Protein AF-A0A3L7SK35-F1 (afdb_monomer)

Nearest PDB structures (foldseek):
  9j6n-assembly2_B  TM=9.415E-01  e=1.291E-17  Streptomyces sp. JHA19
  9j6m-assembly2_B  TM=9.548E-01  e=1.131E-16  Streptomyces sp. JHA19
  7sf2-assembly1_B  TM=9.502E-01  e=2.194E-16  Bacteroides cellulosilyticus DSM 14838
  9j6n-assembly1_A  TM=9.497E-01  e=2.792E-16  Streptomyces sp. JHA19
  9j6m-assembly1_A  TM=9.441E-01  e=8.264E-16  Streptomyces sp. JHA19

Sequence (332 aa):
WKSIIDSRRHFPCIVMWVPFNEGWGQSDTVAVTEWTKEYDPTRLVNCASGGNDFPVGDVIDVHRYPGPFAPVPTEQRAAVLGEFGGLGLPLEGHTWQGKENWGYVSFPDRASLAMAYADLYEQLQPMIATPGLSAAIYTQTTDVETEVNGLMTYDRKVLKVPVEAAAKAHAALHRPARRTEWLVPTSQLAAQTWSFTLDKPADGWEKPAFDDSGWKTGPGGFGEKSTPGSVVRTEWKTNHIWLSRTFELKSLPQGELRLMMHHDEDTEVYLNGVLALKAPGWSTNYRTFRVDPASASALKVGVNRLAVHCKQVAGGQYIDVGVLAVAEEVVR

Structure (mmCIF, N/CA/C/O backbone):
data_AF-A0A3L7SK35-F1
#
_entry.id   AF-A0A3L7SK35-F1
#
loop_
_atom_site.group_PDB
_atom_site.id
_atom_site.type_symbol
_atom_site.label_atom_id
_atom_site.label_alt_id
_atom_site.label_comp_id
_atom_site.label_asym_id
_atom_site.label_entity_id
_atom_site.label_seq_id
_atom_site.pdbx_PDB_ins_code
_atom_site.Cartn_x
_atom_site.Cartn_y
_atom_site.Cartn_z
_atom_site.occupancy
_atom_site.B_iso_or_equiv
_atom_site.auth_seq_id
_atom_site.auth_comp_id
_atom_site.auth_asym_id
_atom_site.auth_atom_id
_atom_site.pdbx_PDB_model_num
ATOM 1 N N . TRP A 1 1 ? 18.805 12.964 -22.544 1.00 93.62 1 TRP A N 1
ATOM 2 C CA . TRP A 1 1 ? 17.352 12.724 -22.644 1.00 93.62 1 TRP A CA 1
ATOM 3 C C . TRP A 1 1 ? 16.844 12.686 -24.087 1.00 93.62 1 TRP A C 1
ATOM 5 O O . TRP A 1 1 ? 16.513 11.602 -24.541 1.00 93.62 1 TRP A O 1
ATOM 15 N N . LYS A 1 2 ? 16.880 13.789 -24.856 1.00 97.56 2 LYS A N 1
ATOM 16 C CA . LYS A 1 2 ? 16.429 13.852 -26.269 1.00 97.56 2 LYS A CA 1
ATOM 17 C C . LYS A 1 2 ? 16.806 12.644 -27.145 1.00 97.56 2 LYS A C 1
ATOM 19 O O . LYS A 1 2 ? 15.936 12.067 -27.784 1.00 97.56 2 LYS A O 1
ATOM 24 N N . SER A 1 3 ? 18.073 12.220 -27.137 1.00 98.31 3 SER A N 1
ATOM 25 C CA . SER A 1 3 ? 18.539 11.077 -27.942 1.00 98.31 3 SER A CA 1
ATOM 26 C C . SER A 1 3 ? 17.839 9.751 -27.600 1.00 98.31 3 SER A C 1
ATOM 28 O O . SER A 1 3 ? 17.648 8.907 -28.476 1.00 98.31 3 SER A O 1
ATOM 30 N N . ILE A 1 4 ? 17.430 9.563 -26.339 1.00 97.94 4 ILE A N 1
ATOM 31 C CA . ILE A 1 4 ? 16.640 8.398 -25.918 1.00 97.94 4 ILE A CA 1
ATOM 32 C C . ILE A 1 4 ? 15.269 8.462 -26.593 1.00 97.94 4 ILE A C 1
ATOM 34 O O . ILE A 1 4 ? 14.888 7.505 -27.255 1.00 97.94 4 ILE A O 1
ATOM 38 N N . ILE A 1 5 ? 14.576 9.602 -26.521 1.00 98.44 5 ILE A N 1
ATOM 39 C CA . ILE A 1 5 ? 13.263 9.772 -27.162 1.00 98.44 5 ILE A CA 1
ATOM 40 C C . ILE A 1 5 ? 13.369 9.591 -28.682 1.00 98.44 5 ILE A C 1
ATOM 42 O O . ILE A 1 5 ? 12.610 8.816 -29.256 1.00 98.44 5 ILE A O 1
ATOM 46 N N . ASP A 1 6 ? 14.345 10.216 -29.345 1.00 98.50 6 ASP A N 1
ATOM 47 C CA . ASP A 1 6 ? 14.521 10.105 -30.804 1.00 98.50 6 ASP A CA 1
ATOM 48 C C . ASP A 1 6 ? 14.694 8.656 -31.267 1.00 98.50 6 ASP A C 1
ATOM 50 O O . ASP A 1 6 ? 14.080 8.224 -32.245 1.00 98.50 6 ASP A O 1
ATOM 54 N N . SER A 1 7 ? 15.492 7.885 -30.528 1.00 98.31 7 SER A N 1
ATOM 55 C CA . SER A 1 7 ? 15.755 6.483 -30.852 1.00 98.31 7 SER A CA 1
ATOM 56 C C . SER A 1 7 ? 14.615 5.536 -30.476 1.00 98.31 7 SER A C 1
ATOM 58 O O . SER A 1 7 ? 14.661 4.370 -30.866 1.00 98.31 7 SER A O 1
ATOM 60 N N . ARG A 1 8 ? 13.596 5.991 -29.730 1.00 98.12 8 ARG A N 1
ATOM 61 C CA . ARG A 1 8 ? 12.587 5.104 -29.127 1.00 98.12 8 ARG A CA 1
ATOM 62 C C . ARG A 1 8 ? 11.125 5.495 -29.379 1.00 98.12 8 ARG A C 1
ATOM 64 O O . ARG A 1 8 ? 10.263 4.624 -29.332 1.00 98.12 8 ARG A O 1
ATOM 71 N N . ARG A 1 9 ? 10.818 6.742 -29.745 1.00 97.12 9 ARG A N 1
ATOM 72 C CA . ARG A 1 9 ? 9.441 7.244 -29.960 1.00 97.12 9 ARG A CA 1
ATOM 73 C C . ARG A 1 9 ? 8.655 6.565 -31.089 1.00 97.12 9 ARG A C 1
ATOM 75 O O . ARG A 1 9 ? 7.463 6.800 -31.247 1.00 97.12 9 ARG A O 1
ATOM 82 N N . HIS A 1 10 ? 9.296 5.737 -31.906 1.00 97.12 10 HIS A N 1
ATOM 83 C CA . HIS A 1 10 ? 8.619 4.971 -32.953 1.00 97.12 10 HIS A CA 1
ATOM 84 C C . HIS A 1 10 ? 8.091 3.612 -32.461 1.00 97.12 10 HIS A C 1
ATOM 86 O O . HIS A 1 10 ? 7.352 2.956 -33.190 1.00 97.12 10 HIS A O 1
ATOM 92 N N . PHE A 1 11 ? 8.433 3.181 -31.238 1.00 98.25 11 PHE A N 1
ATOM 93 C CA . PHE A 1 11 ? 7.930 1.930 -30.673 1.00 98.25 11 PHE A CA 1
ATOM 94 C C . PHE A 1 11 ? 6.579 2.150 -29.970 1.00 98.25 11 PHE A C 1
ATOM 96 O O . PHE A 1 11 ? 6.512 2.928 -29.013 1.00 98.25 11 PHE A O 1
ATOM 103 N N . PRO A 1 12 ? 5.502 1.459 -30.389 1.00 97.19 12 PRO A N 1
ATOM 104 C CA . PRO A 1 12 ? 4.174 1.625 -29.795 1.00 97.19 12 PRO A CA 1
ATOM 105 C C . PRO A 1 12 ? 4.049 0.979 -28.409 1.00 97.19 12 PRO A C 1
ATOM 107 O O . PRO A 1 12 ? 3.147 1.323 -27.657 1.00 97.19 12 PRO A O 1
ATOM 110 N N . CYS A 1 13 ? 4.951 0.057 -28.048 1.00 97.75 13 CYS A N 1
ATOM 111 C CA . CYS A 1 13 ? 4.987 -0.533 -26.708 1.00 97.75 13 CYS A CA 1
ATOM 112 C C . CYS A 1 13 ? 5.480 0.445 -25.630 1.00 97.75 13 CYS A C 1
ATOM 114 O O . CYS A 1 13 ? 5.274 0.196 -24.446 1.00 97.75 13 CYS A O 1
ATOM 116 N N . ILE A 1 14 ? 6.117 1.553 -26.021 1.00 97.94 14 ILE A N 1
ATOM 117 C CA . ILE A 1 14 ? 6.495 2.625 -25.103 1.00 97.94 14 ILE A CA 1
ATOM 118 C C . ILE A 1 14 ? 5.326 3.598 -25.039 1.00 97.94 14 ILE A C 1
ATOM 120 O O . ILE A 1 14 ? 5.042 4.282 -26.020 1.00 97.94 14 ILE A O 1
ATOM 124 N N . VAL A 1 15 ? 4.666 3.661 -23.887 1.00 97.12 15 VAL A N 1
ATOM 125 C CA . VAL A 1 15 ? 3.446 4.464 -23.680 1.00 97.12 15 VAL A CA 1
ATOM 126 C C . VAL A 1 15 ? 3.674 5.704 -22.813 1.00 97.12 15 VAL A C 1
ATOM 128 O O . VAL A 1 15 ? 2.819 6.584 -22.750 1.00 97.12 15 VAL A O 1
ATOM 131 N N . MET A 1 16 ? 4.825 5.783 -22.144 1.00 97.88 16 MET A N 1
ATOM 132 C CA . MET A 1 16 ? 5.127 6.820 -21.165 1.00 97.88 16 MET A CA 1
ATOM 133 C C . MET A 1 16 ? 6.626 7.098 -21.103 1.00 97.88 16 MET A C 1
ATOM 135 O O . MET A 1 16 ? 7.442 6.190 -21.277 1.00 97.88 16 MET A O 1
ATOM 139 N N . TRP A 1 17 ? 6.971 8.348 -20.814 1.00 98.44 17 TRP A N 1
ATOM 140 C CA . TRP A 1 17 ? 8.325 8.788 -20.518 1.00 98.44 17 TRP A CA 1
ATOM 141 C C . TRP A 1 17 ? 8.486 9.115 -19.032 1.00 98.44 17 TRP A C 1
ATOM 143 O O . TRP A 1 17 ? 7.645 9.800 -18.455 1.00 98.44 17 TRP A O 1
ATOM 153 N N . VAL A 1 18 ? 9.588 8.651 -18.438 1.00 97.50 18 VAL A N 1
ATOM 154 C CA . VAL A 1 18 ? 9.936 8.877 -17.027 1.00 97.50 18 VAL A CA 1
ATOM 155 C C . VAL A 1 18 ? 11.337 9.497 -16.967 1.00 97.50 18 VAL A C 1
ATOM 157 O O . VAL A 1 18 ? 12.319 8.770 -17.122 1.00 97.50 18 VAL A O 1
ATOM 160 N N . PRO A 1 19 ? 11.472 10.831 -16.842 1.00 96.12 19 PRO A N 1
ATOM 161 C CA . PRO A 1 19 ? 12.782 11.480 -16.859 1.00 96.12 19 PRO A CA 1
ATOM 162 C C . PRO A 1 19 ? 13.625 11.192 -15.610 1.00 96.12 19 PRO A C 1
ATOM 164 O O . PRO A 1 19 ? 14.848 11.119 -15.718 1.00 96.12 19 PRO A O 1
ATOM 167 N N . PHE A 1 20 ? 12.985 11.028 -14.445 1.00 97.38 20 PHE A N 1
ATOM 168 C CA . PHE A 1 20 ? 13.656 10.884 -13.150 1.00 97.38 20 PHE A CA 1
ATOM 169 C C . PHE A 1 20 ? 13.029 9.783 -12.287 1.00 97.38 20 PHE A C 1
ATOM 171 O O . PHE A 1 20 ? 11.829 9.527 -12.371 1.00 97.38 20 PHE A O 1
ATOM 178 N N . ASN A 1 21 ? 13.846 9.184 -11.420 1.00 96.75 21 ASN A N 1
ATOM 179 C CA . ASN A 1 21 ? 13.455 8.145 -10.467 1.00 96.75 21 ASN A CA 1
ATOM 180 C C . ASN A 1 21 ? 14.011 8.472 -9.076 1.00 96.75 21 ASN A C 1
ATOM 182 O O . ASN A 1 21 ? 15.215 8.672 -8.958 1.00 96.75 21 ASN A O 1
ATOM 186 N N . GLU A 1 22 ? 13.171 8.540 -8.044 1.00 93.75 22 GLU A N 1
ATOM 187 C CA . GLU A 1 22 ? 13.542 8.714 -6.626 1.00 93.75 22 GLU A CA 1
ATOM 188 C C . GLU A 1 22 ? 14.568 9.837 -6.360 1.00 93.75 22 GLU A C 1
ATOM 190 O O . GLU A 1 22 ? 15.473 9.722 -5.536 1.00 93.75 22 GLU A O 1
ATOM 195 N N . GLY A 1 23 ? 14.468 10.939 -7.103 1.00 93.94 23 GLY A N 1
ATOM 196 C CA . GLY A 1 23 ? 15.359 12.099 -7.004 1.00 93.94 23 GLY A CA 1
ATOM 197 C C . GLY A 1 23 ? 16.730 11.922 -7.664 1.00 93.94 23 GLY A C 1
ATOM 198 O O . GLY A 1 23 ? 17.497 12.885 -7.741 1.00 93.94 23 GLY A O 1
ATOM 199 N N . TRP A 1 24 ? 17.052 10.738 -8.189 1.00 93.00 24 TRP A N 1
ATOM 200 C CA . TRP A 1 24 ? 18.340 10.463 -8.822 1.00 93.00 24 TRP A CA 1
ATOM 201 C C . TRP A 1 24 ? 18.548 11.330 -10.061 1.00 93.00 24 TRP A C 1
ATOM 203 O O . TRP A 1 24 ? 17.843 11.205 -11.064 1.00 93.00 24 TRP A O 1
ATOM 213 N N . GLY A 1 25 ? 19.539 12.222 -9.981 1.00 89.50 25 GLY A N 1
ATOM 214 C CA . GLY A 1 25 ? 19.871 13.155 -11.058 1.00 89.50 25 GLY A CA 1
ATOM 215 C C . GLY A 1 25 ? 18.756 14.153 -11.388 1.00 89.50 25 GLY A C 1
ATOM 216 O O . GLY A 1 25 ? 18.792 14.745 -12.464 1.00 89.50 25 GLY A O 1
ATOM 217 N N . GLN A 1 26 ? 17.769 14.327 -10.501 1.00 95.25 26 GLN A N 1
ATOM 218 C CA . GLN A 1 26 ? 16.631 15.210 -10.733 1.00 95.25 26 GLN A CA 1
ATOM 219 C C . GLN A 1 26 ? 17.059 16.682 -10.722 1.00 95.25 26 GLN A C 1
ATOM 221 O O . GLN A 1 26 ? 17.588 17.189 -9.734 1.00 95.25 26 GLN A O 1
ATOM 226 N N . SER A 1 27 ? 16.794 17.379 -11.825 1.00 93.88 27 SER A N 1
ATOM 227 C CA . SER A 1 27 ? 17.080 18.805 -12.005 1.00 93.88 27 SER A CA 1
ATOM 228 C C . SER A 1 27 ? 16.077 19.422 -12.974 1.00 93.88 27 SER A C 1
ATOM 230 O O . SER A 1 27 ? 15.693 18.765 -13.942 1.00 93.88 27 SER A O 1
ATOM 232 N N . ASP A 1 28 ? 15.678 20.676 -12.742 1.00 96.06 28 ASP A N 1
ATOM 233 C CA . ASP A 1 28 ? 14.753 21.423 -13.609 1.00 96.06 28 ASP A CA 1
ATOM 234 C C . ASP A 1 28 ? 13.480 20.633 -13.980 1.00 96.06 28 ASP A C 1
ATOM 236 O O . ASP A 1 28 ? 13.007 20.682 -15.115 1.00 96.06 28 ASP A O 1
ATOM 240 N N . THR A 1 29 ? 12.918 19.883 -13.019 1.00 97.00 29 THR A N 1
ATOM 241 C CA . THR A 1 29 ? 11.853 18.884 -13.240 1.00 97.00 29 THR A CA 1
ATOM 242 C C . THR A 1 29 ? 10.691 19.407 -14.073 1.00 97.00 29 THR A C 1
ATOM 244 O O . THR A 1 29 ? 10.253 18.734 -15.005 1.00 97.00 29 THR A O 1
ATOM 247 N N . VAL A 1 30 ? 10.200 20.609 -13.755 1.00 98.06 30 VAL A N 1
ATOM 248 C CA . VAL A 1 30 ? 9.085 21.245 -14.469 1.00 98.06 30 VAL A CA 1
ATOM 249 C C . VAL A 1 30 ? 9.452 21.482 -15.933 1.00 98.06 30 VAL A C 1
ATOM 251 O O . VAL A 1 30 ? 8.771 20.965 -16.814 1.00 98.06 30 VAL A O 1
ATOM 254 N N . ALA A 1 31 ? 10.580 22.148 -16.191 1.00 98.31 31 ALA A N 1
ATOM 255 C CA . ALA A 1 31 ? 11.030 22.459 -17.545 1.00 98.31 31 ALA A CA 1
ATOM 256 C C . ALA A 1 31 ? 11.322 21.193 -18.368 1.00 98.31 31 ALA A C 1
ATOM 258 O O . ALA A 1 31 ? 10.938 21.109 -19.531 1.00 98.31 31 ALA A O 1
ATOM 259 N N . VAL A 1 32 ? 11.955 20.177 -17.771 1.00 98.25 32 VAL A N 1
ATOM 260 C CA . VAL A 1 32 ? 12.222 18.894 -18.445 1.00 98.25 32 VAL A CA 1
ATOM 261 C C . VAL A 1 32 ? 10.920 18.163 -18.771 1.00 98.25 32 VAL A C 1
ATOM 263 O O . VAL A 1 32 ? 10.794 17.589 -19.855 1.00 98.25 32 VAL A O 1
ATOM 266 N N . THR A 1 33 ? 9.945 18.187 -17.862 1.00 98.19 33 THR A N 1
ATOM 267 C CA . THR A 1 33 ? 8.635 17.552 -18.065 1.00 98.19 33 THR A CA 1
ATOM 268 C C . THR A 1 33 ? 7.864 18.239 -19.185 1.00 98.19 33 THR A C 1
ATOM 270 O O . THR A 1 33 ? 7.418 17.567 -20.114 1.00 98.19 33 THR A O 1
ATOM 273 N N . GLU A 1 34 ? 7.754 19.566 -19.143 1.00 98.31 34 GLU A N 1
ATOM 274 C CA . GLU A 1 34 ? 7.076 20.368 -20.169 1.00 98.31 34 GLU A CA 1
ATOM 275 C C . GLU A 1 34 ? 7.740 20.200 -21.537 1.00 98.31 34 GLU A C 1
ATOM 277 O O . GLU A 1 34 ? 7.060 19.873 -22.510 1.00 98.31 34 GLU A O 1
ATOM 282 N N . TRP A 1 35 ? 9.073 20.293 -21.593 1.00 98.50 35 TRP A N 1
ATOM 283 C CA . TRP A 1 35 ? 9.834 20.036 -22.814 1.00 98.50 35 TRP A CA 1
ATOM 284 C C . TRP A 1 35 ? 9.586 18.623 -23.350 1.00 98.50 35 TRP A C 1
ATOM 286 O O . TRP A 1 35 ? 9.441 18.439 -24.554 1.00 98.50 35 TRP A O 1
ATOM 296 N N . THR A 1 36 ? 9.504 17.612 -22.478 1.00 98.50 36 THR A N 1
ATOM 297 C CA . THR A 1 36 ? 9.236 16.226 -22.898 1.00 98.50 36 THR A CA 1
ATOM 298 C C . THR A 1 36 ? 7.850 16.099 -23.529 1.00 98.50 36 THR A C 1
ATOM 300 O O . THR A 1 36 ? 7.735 15.475 -24.584 1.00 98.50 36 THR A O 1
ATOM 303 N N . LYS A 1 37 ? 6.822 16.721 -22.932 1.00 98.31 37 LYS A N 1
ATOM 304 C CA . LYS A 1 37 ? 5.454 16.735 -23.483 1.00 98.31 37 LYS A CA 1
ATOM 305 C C . LYS A 1 37 ? 5.378 17.479 -24.816 1.00 98.31 37 LYS A C 1
ATOM 307 O O . LYS A 1 37 ? 4.664 17.040 -25.710 1.00 98.31 37 LYS A O 1
ATOM 312 N N . GLU A 1 38 ? 6.108 18.583 -24.964 1.00 98.50 38 GLU A N 1
ATOM 313 C CA . GLU A 1 38 ? 6.181 19.321 -26.230 1.00 98.50 38 GLU A CA 1
ATOM 314 C C . GLU A 1 38 ? 6.920 18.517 -27.309 1.00 98.50 38 GLU A C 1
ATOM 316 O O . GLU A 1 38 ? 6.494 18.463 -28.463 1.00 98.50 38 GLU A O 1
ATOM 321 N N . TYR A 1 39 ? 8.022 17.866 -26.933 1.00 98.69 39 TYR A N 1
ATOM 322 C CA . TYR A 1 39 ? 8.895 17.160 -27.865 1.00 98.69 39 TYR A CA 1
ATOM 323 C C . TYR A 1 39 ? 8.303 15.836 -28.372 1.00 98.69 39 TYR A C 1
ATOM 325 O O . TYR A 1 39 ? 8.503 15.473 -29.536 1.00 98.69 39 TYR A O 1
ATOM 333 N N . ASP A 1 40 ? 7.580 15.108 -27.517 1.00 98.44 40 ASP A N 1
ATOM 334 C CA . ASP A 1 40 ? 6.786 13.937 -27.896 1.00 98.44 40 ASP A CA 1
ATOM 335 C C . ASP A 1 40 ? 5.374 14.014 -27.288 1.00 98.44 40 ASP A C 1
ATOM 337 O O . ASP A 1 40 ? 5.112 13.410 -26.244 1.00 98.44 40 ASP A O 1
ATOM 341 N N . PRO A 1 41 ? 4.432 14.698 -27.963 1.00 97.56 41 PRO A N 1
ATOM 342 C CA . PRO A 1 41 ? 3.070 14.877 -27.461 1.00 97.56 41 PRO A CA 1
ATOM 343 C C . PRO A 1 41 ? 2.208 13.610 -27.578 1.00 97.56 41 PRO A C 1
ATOM 345 O O . PRO A 1 41 ? 1.024 13.641 -27.251 1.00 97.56 41 PRO A O 1
ATOM 348 N N . THR A 1 42 ? 2.758 12.498 -28.082 1.00 97.38 42 THR A N 1
ATOM 349 C CA . THR A 1 42 ? 2.003 11.253 -28.312 1.00 97.38 42 THR A CA 1
ATOM 350 C C . THR A 1 42 ? 2.012 10.298 -27.117 1.00 97.38 42 THR A C 1
ATOM 352 O O . THR A 1 42 ? 1.354 9.258 -27.164 1.00 97.38 42 THR A O 1
ATOM 355 N N . ARG A 1 43 ? 2.757 10.625 -26.053 1.00 98.06 43 ARG A N 1
ATOM 356 C CA . ARG A 1 43 ? 2.954 9.779 -24.867 1.00 98.06 43 ARG A CA 1
ATOM 357 C C . ARG A 1 43 ? 2.732 10.564 -23.583 1.00 98.06 43 ARG A C 1
ATOM 359 O O . ARG A 1 43 ? 2.909 11.777 -23.545 1.00 98.06 43 ARG A O 1
ATOM 366 N N . LEU A 1 44 ? 2.382 9.836 -22.527 1.00 98.31 44 LEU A N 1
ATOM 367 C CA . LEU A 1 44 ? 2.276 10.388 -21.178 1.00 98.31 44 LEU A CA 1
ATOM 368 C C . LEU A 1 44 ? 3.667 10.692 -20.610 1.00 98.31 44 LEU A C 1
ATOM 370 O O . LEU A 1 44 ? 4.654 10.051 -20.985 1.00 98.31 44 LEU A O 1
ATOM 374 N N . VAL A 1 45 ? 3.740 11.612 -19.652 1.00 98.50 45 VAL A N 1
ATOM 375 C CA . VAL A 1 45 ? 4.977 11.914 -18.924 1.00 98.50 45 VAL A CA 1
ATOM 376 C C . VAL A 1 45 ? 4.751 11.790 -17.420 1.00 98.50 45 VAL A C 1
ATOM 378 O O . VAL A 1 45 ? 3.966 12.532 -16.832 1.00 98.50 45 VAL A O 1
ATOM 381 N N . ASN A 1 46 ? 5.474 10.868 -16.791 1.00 98.00 46 ASN A N 1
ATOM 382 C CA . ASN A 1 46 ? 5.612 10.784 -15.339 1.00 98.00 46 ASN A CA 1
ATOM 383 C C . ASN A 1 46 ? 6.856 11.585 -14.951 1.00 98.00 46 ASN A C 1
ATOM 385 O O . ASN A 1 46 ? 7.968 11.190 -15.295 1.00 98.00 46 ASN A O 1
ATOM 389 N N . CYS A 1 47 ? 6.670 12.743 -14.314 1.00 96.75 47 CYS A N 1
ATOM 390 C CA . CYS A 1 47 ? 7.759 13.700 -14.112 1.00 96.75 47 CYS A CA 1
ATOM 391 C C . CYS A 1 47 ? 8.903 13.129 -13.261 1.00 96.75 47 CYS A C 1
ATOM 393 O O . CYS A 1 47 ? 10.073 13.420 -13.520 1.00 96.75 47 CYS A O 1
ATOM 395 N N . ALA A 1 48 ? 8.556 12.313 -12.268 1.00 95.94 48 ALA A N 1
ATOM 396 C CA . ALA A 1 48 ? 9.458 11.754 -11.283 1.00 95.94 48 ALA A CA 1
ATOM 397 C C . ALA A 1 48 ? 8.800 10.543 -10.604 1.00 95.94 48 ALA A C 1
ATOM 399 O O . ALA A 1 48 ? 7.918 10.706 -9.761 1.00 95.94 48 ALA A O 1
ATOM 400 N N . SER A 1 49 ? 9.255 9.338 -10.948 1.00 96.50 49 SER A N 1
ATOM 401 C CA . SER A 1 49 ? 8.811 8.106 -10.284 1.00 96.50 49 SER A CA 1
ATOM 402 C C . SER A 1 49 ? 9.318 8.072 -8.843 1.00 96.50 49 SER A C 1
ATOM 404 O O . SER A 1 49 ? 10.459 8.467 -8.607 1.00 96.50 49 SER A O 1
ATOM 406 N N . GLY A 1 50 ? 8.508 7.619 -7.881 1.00 92.00 50 GLY A N 1
ATOM 407 C CA . GLY A 1 50 ? 8.980 7.413 -6.502 1.00 92.00 50 GLY A CA 1
ATOM 408 C C . GLY A 1 50 ? 8.667 8.493 -5.461 1.00 92.00 50 GLY A C 1
ATOM 409 O O . GLY A 1 50 ? 9.065 8.352 -4.305 1.00 92.00 50 GLY A O 1
ATOM 410 N N . GLY A 1 51 ? 7.864 9.510 -5.788 1.00 84.56 51 GLY A N 1
ATOM 411 C CA . GLY A 1 51 ? 7.256 10.420 -4.800 1.00 84.56 51 GLY A CA 1
ATOM 412 C C . GLY A 1 51 ? 7.946 11.775 -4.591 1.00 84.56 51 GLY A C 1
ATOM 413 O O . GLY A 1 51 ? 7.413 12.621 -3.875 1.00 84.56 51 GLY A O 1
ATOM 414 N N . ASN A 1 52 ? 9.070 12.035 -5.256 1.00 90.81 52 ASN A N 1
ATOM 415 C CA . ASN A 1 52 ? 9.696 13.357 -5.443 1.00 90.81 52 ASN A CA 1
ATOM 416 C C . ASN A 1 52 ? 8.978 14.166 -6.552 1.00 90.81 52 ASN A C 1
ATOM 418 O O . ASN A 1 52 ? 9.605 14.721 -7.463 1.00 90.81 52 ASN A O 1
ATOM 422 N N . ASP A 1 53 ? 7.644 14.168 -6.465 1.00 93.88 53 ASP A N 1
ATOM 423 C CA . ASP A 1 53 ? 6.694 14.688 -7.450 1.00 93.88 53 ASP A CA 1
ATOM 424 C C . ASP A 1 53 ? 6.702 16.220 -7.522 1.00 93.88 53 ASP A C 1
ATOM 426 O O . ASP A 1 53 ? 6.871 16.923 -6.523 1.00 93.88 53 ASP A O 1
ATOM 430 N N . PHE A 1 54 ? 6.434 16.733 -8.719 1.00 95.69 54 PHE A N 1
ATOM 431 C CA . PHE A 1 54 ? 6.024 18.113 -8.960 1.00 95.69 54 PHE A CA 1
ATOM 432 C C . PHE A 1 54 ? 4.640 18.074 -9.611 1.00 95.69 54 PHE A C 1
ATOM 434 O O . PHE A 1 54 ? 4.384 17.141 -10.364 1.00 95.69 54 PHE A O 1
ATOM 441 N N . PRO A 1 55 ? 3.757 19.070 -9.401 1.00 95.00 55 PRO A N 1
ATOM 442 C CA . PRO A 1 55 ? 2.387 19.071 -9.926 1.00 95.00 55 PRO A CA 1
ATOM 443 C C . PRO A 1 55 ? 2.304 19.316 -11.451 1.00 95.00 55 PRO A C 1
ATOM 445 O O . PRO A 1 55 ? 1.562 20.175 -11.917 1.00 95.00 55 PRO A O 1
ATOM 448 N N . VAL A 1 56 ? 3.083 18.565 -12.229 1.00 96.75 56 VAL A N 1
ATOM 449 C CA . VAL A 1 56 ? 3.221 18.582 -13.689 1.00 96.75 56 VAL A CA 1
ATOM 450 C C . VAL A 1 56 ? 3.218 17.145 -14.221 1.00 96.75 56 VAL A C 1
ATOM 452 O O . VAL A 1 56 ? 3.262 16.182 -13.455 1.00 96.75 56 VAL A O 1
ATOM 455 N N . GLY A 1 57 ? 3.168 16.987 -15.544 1.00 97.06 57 GLY A N 1
ATOM 456 C CA . GLY A 1 57 ? 3.046 15.668 -16.166 1.00 97.06 57 GLY A CA 1
ATOM 457 C C . GLY A 1 57 ? 1.629 15.109 -16.052 1.00 97.06 57 GLY A C 1
ATOM 458 O O . GLY A 1 57 ? 0.671 15.860 -15.876 1.00 97.06 57 GLY A O 1
ATOM 459 N N . ASP A 1 58 ? 1.504 13.796 -16.202 1.00 98.31 58 ASP A N 1
ATOM 460 C CA . ASP A 1 58 ? 0.220 13.092 -16.321 1.00 98.31 58 ASP A CA 1
ATOM 461 C C . ASP A 1 58 ? -0.004 12.063 -15.199 1.00 98.31 58 ASP A C 1
ATOM 463 O O . ASP A 1 58 ? -1.040 11.399 -15.147 1.00 98.31 58 ASP A O 1
ATOM 467 N N . VAL A 1 59 ? 0.970 11.903 -14.299 1.00 97.56 59 VAL A N 1
ATOM 468 C CA . VAL A 1 59 ? 1.000 10.830 -13.299 1.00 97.56 59 VAL A CA 1
ATOM 469 C C . VAL A 1 59 ? 1.438 11.371 -11.943 1.00 97.56 59 VAL A C 1
ATOM 471 O O . VAL A 1 59 ? 2.337 12.204 -11.868 1.00 97.56 59 VAL A O 1
ATOM 474 N N . ILE A 1 60 ? 0.797 10.879 -10.884 1.00 97.62 60 ILE A N 1
ATOM 475 C CA . ILE A 1 60 ? 1.275 10.935 -9.504 1.00 97.62 60 ILE A CA 1
ATOM 476 C C . ILE A 1 60 ? 1.816 9.549 -9.180 1.00 97.62 60 ILE A C 1
ATOM 478 O O . ILE A 1 60 ? 1.042 8.599 -9.037 1.00 97.62 60 ILE A O 1
ATOM 482 N N . ASP A 1 61 ? 3.134 9.446 -9.080 1.00 97.31 61 ASP A N 1
ATOM 483 C CA . ASP A 1 61 ? 3.839 8.191 -8.854 1.00 97.31 61 ASP A CA 1
ATOM 484 C C . ASP A 1 61 ? 4.449 8.147 -7.450 1.00 97.31 61 ASP A C 1
ATOM 486 O O . ASP A 1 61 ? 5.039 9.118 -6.970 1.00 97.31 61 ASP A O 1
ATOM 490 N N . VAL A 1 62 ? 4.305 7.007 -6.780 1.00 95.88 62 VAL A N 1
ATOM 491 C CA . VAL A 1 62 ? 4.950 6.717 -5.501 1.00 95.88 62 VAL A CA 1
ATOM 492 C C . VAL A 1 62 ? 5.563 5.325 -5.508 1.00 95.88 62 VAL A C 1
ATOM 494 O O . VAL A 1 62 ? 4.985 4.383 -6.043 1.00 95.88 62 VAL A O 1
ATOM 497 N N . HIS A 1 63 ? 6.686 5.173 -4.808 1.00 95.56 63 HIS A N 1
ATOM 498 C CA . HIS A 1 63 ? 7.251 3.870 -4.471 1.00 95.56 63 HIS A CA 1
ATOM 499 C C . HIS A 1 63 ? 6.932 3.547 -3.013 1.00 95.56 63 HIS A C 1
ATOM 501 O O . HIS A 1 63 ? 7.037 4.414 -2.129 1.00 95.56 63 HIS A O 1
ATOM 507 N N . ARG A 1 64 ? 6.493 2.316 -2.741 1.00 91.06 64 ARG A N 1
ATOM 508 C CA . ARG A 1 64 ? 6.205 1.850 -1.378 1.00 91.06 64 ARG A CA 1
ATOM 509 C C . ARG A 1 64 ? 6.571 0.388 -1.215 1.00 91.06 64 ARG A C 1
ATOM 511 O O . ARG A 1 64 ? 5.909 -0.494 -1.750 1.00 91.06 64 ARG A O 1
ATOM 518 N N . TYR A 1 65 ? 7.562 0.157 -0.365 1.00 90.31 65 TYR A N 1
ATOM 519 C CA . TYR A 1 65 ? 8.059 -1.166 -0.033 1.00 90.31 65 TYR A CA 1
ATOM 520 C C . TYR A 1 65 ? 7.695 -1.575 1.406 1.00 90.31 65 TYR A C 1
ATOM 522 O O . TYR A 1 65 ? 7.909 -0.786 2.327 1.00 90.31 65 TYR A O 1
ATOM 530 N N . PRO A 1 66 ? 7.137 -2.782 1.624 1.00 84.69 66 PRO A N 1
ATOM 531 C CA . PRO A 1 66 ? 6.679 -3.708 0.589 1.00 84.69 66 PRO A CA 1
ATOM 532 C C . PRO A 1 66 ? 5.367 -3.275 -0.089 1.00 84.69 66 PRO A C 1
ATOM 534 O O . PRO A 1 66 ? 5.005 -3.818 -1.130 1.00 84.69 66 PRO A O 1
ATOM 537 N N . GLY A 1 67 ? 4.662 -2.292 0.484 1.00 78.62 67 GLY A N 1
ATOM 538 C CA . GLY A 1 67 ? 3.369 -1.834 -0.023 1.00 78.62 67 GLY A CA 1
ATOM 539 C C . GLY A 1 67 ? 2.252 -2.884 0.150 1.00 78.62 67 GLY A C 1
ATOM 540 O O . GLY A 1 67 ? 2.371 -3.748 1.025 1.00 78.62 67 GLY A O 1
ATOM 541 N N . PRO A 1 68 ? 1.175 -2.810 -0.661 1.00 89.25 68 PRO A N 1
ATOM 542 C CA . PRO A 1 68 ? 0.895 -1.742 -1.618 1.00 89.25 68 PRO A CA 1
ATOM 543 C C . PRO A 1 68 ? 0.396 -0.459 -0.938 1.00 89.25 68 PRO A C 1
ATOM 545 O O . PRO A 1 68 ? 0.051 -0.422 0.242 1.00 89.25 68 PRO A O 1
ATOM 548 N N . PHE A 1 69 ?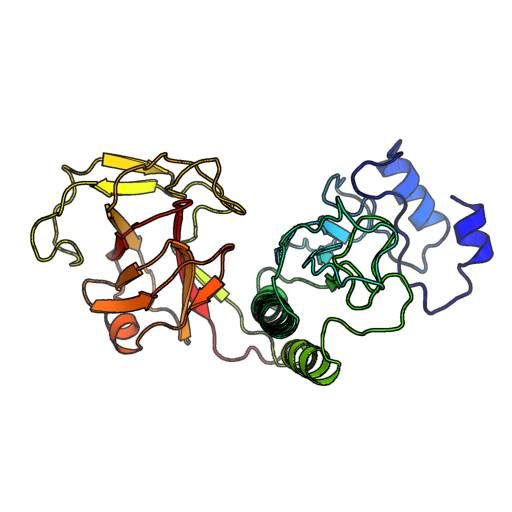 0.362 0.618 -1.708 1.00 85.88 69 PHE A N 1
ATOM 549 C CA . PHE A 1 69 ? -0.208 1.909 -1.340 1.00 85.88 69 PHE A CA 1
ATOM 550 C C . PHE A 1 69 ? -0.692 2.577 -2.622 1.00 85.88 69 PHE A C 1
ATOM 552 O O . PHE A 1 69 ? -0.124 2.350 -3.686 1.00 85.88 69 PHE A O 1
ATOM 559 N N . ALA A 1 70 ? -1.704 3.428 -2.523 1.00 90.25 70 ALA A N 1
ATOM 560 C CA . ALA A 1 70 ? -2.190 4.184 -3.662 1.00 90.25 70 ALA A CA 1
ATOM 561 C C . ALA A 1 70 ? -2.169 5.681 -3.345 1.00 90.25 70 ALA A C 1
ATOM 563 O O . ALA A 1 70 ? -2.765 6.087 -2.340 1.00 90.25 70 ALA A O 1
ATOM 564 N N . PRO A 1 71 ? -1.517 6.5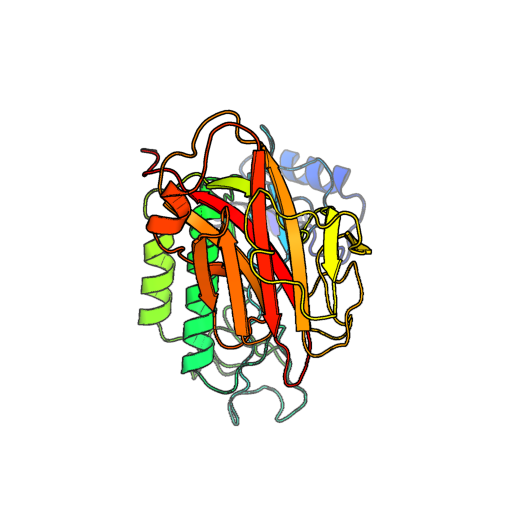12 -4.181 1.00 91.81 71 PRO A N 1
ATOM 565 C CA . PRO A 1 71 ? -1.720 7.947 -4.110 1.00 91.81 71 PRO A CA 1
ATOM 566 C C . PRO A 1 71 ? -3.147 8.288 -4.562 1.00 91.81 71 PRO A C 1
ATOM 568 O O . PRO A 1 71 ? -3.837 7.476 -5.182 1.00 91.81 71 PRO A O 1
ATOM 571 N N . VAL A 1 72 ? -3.606 9.496 -4.242 1.00 91.06 72 VAL A N 1
ATOM 572 C CA . VAL A 1 72 ? -4.922 9.975 -4.682 1.00 91.06 72 VAL A CA 1
ATOM 573 C C . VAL A 1 72 ? -4.762 10.626 -6.059 1.00 91.06 72 VAL A C 1
ATOM 575 O O . VAL A 1 72 ? -3.951 11.548 -6.175 1.00 91.06 72 VAL A O 1
ATOM 578 N N . PRO A 1 73 ? -5.484 10.167 -7.099 1.00 95.25 73 PRO A N 1
ATOM 579 C CA . PRO A 1 73 ? -5.433 10.804 -8.410 1.00 95.25 73 PRO A CA 1
ATOM 580 C C . PRO A 1 73 ? -6.059 12.204 -8.361 1.00 95.25 73 PRO A C 1
ATOM 582 O O . PRO A 1 73 ? -6.851 12.521 -7.472 1.00 95.25 73 PRO A O 1
ATOM 585 N N . THR A 1 74 ? -5.741 13.035 -9.350 1.00 95.50 74 THR A N 1
ATOM 586 C CA . THR A 1 74 ? -6.483 14.278 -9.618 1.00 95.50 74 THR A CA 1
ATOM 587 C C . THR A 1 74 ? -7.281 14.133 -10.907 1.00 95.50 74 THR A C 1
ATOM 589 O O . THR A 1 74 ? -7.139 13.150 -11.630 1.00 95.50 74 THR A O 1
ATOM 592 N N . GLU A 1 75 ? -8.099 15.131 -11.239 1.00 94.19 75 GLU A N 1
ATOM 593 C CA . GLU A 1 75 ? -8.800 15.173 -12.528 1.00 94.19 75 GLU A CA 1
ATOM 594 C C . GLU A 1 75 ? -7.845 15.112 -13.737 1.00 94.19 75 GLU A C 1
ATOM 596 O O . GLU A 1 75 ? -8.249 14.685 -14.815 1.00 94.19 75 GLU A O 1
ATOM 601 N N . GLN A 1 76 ? -6.585 15.533 -13.569 1.00 95.75 76 GLN A N 1
ATOM 602 C CA . GLN A 1 76 ? -5.591 15.634 -14.644 1.00 95.75 76 GLN A CA 1
ATOM 603 C C . GLN A 1 76 ? -4.436 14.630 -14.527 1.00 95.75 76 GLN A C 1
ATOM 605 O O . GLN A 1 76 ? -3.678 14.492 -15.484 1.00 95.75 76 GLN A O 1
ATOM 610 N N . ARG A 1 77 ? -4.256 13.956 -13.381 1.00 97.50 77 ARG A N 1
ATOM 611 C CA . ARG A 1 77 ? -3.123 13.043 -13.158 1.00 97.50 77 ARG A CA 1
ATOM 612 C C . ARG A 1 77 ? -3.565 11.711 -12.570 1.00 97.50 77 ARG A C 1
ATOM 614 O O . ARG A 1 77 ? -4.228 11.667 -11.532 1.00 97.50 77 ARG A O 1
ATOM 621 N N . ALA A 1 78 ? -3.146 10.627 -13.215 1.00 97.69 78 ALA A N 1
ATOM 622 C CA . ALA A 1 78 ? -3.428 9.264 -12.780 1.00 97.69 78 ALA A CA 1
ATOM 623 C C . ALA A 1 78 ? -2.581 8.877 -11.559 1.00 97.69 78 ALA A C 1
ATOM 625 O O . ALA A 1 78 ? -1.425 9.276 -11.448 1.00 97.69 78 ALA A O 1
ATOM 626 N N . ALA A 1 79 ? -3.134 8.063 -10.661 1.00 97.25 79 ALA A N 1
ATOM 627 C CA . ALA A 1 79 ? -2.405 7.516 -9.520 1.00 97.25 79 ALA A CA 1
ATOM 628 C C . ALA A 1 79 ? -1.659 6.235 -9.915 1.00 97.25 79 ALA A C 1
ATOM 630 O O . ALA A 1 79 ? -2.280 5.288 -10.406 1.00 97.25 79 ALA A O 1
ATOM 631 N N . VAL A 1 80 ? -0.352 6.181 -9.663 1.00 97.69 80 VAL A N 1
ATOM 632 C CA . VAL A 1 80 ? 0.507 5.032 -9.978 1.00 97.69 80 VAL A CA 1
ATOM 633 C C . VAL A 1 80 ? 1.344 4.644 -8.763 1.00 97.69 80 VAL A C 1
ATOM 635 O O . VAL A 1 80 ? 1.909 5.488 -8.071 1.00 97.69 80 VAL A O 1
ATOM 638 N N . LEU A 1 81 ? 1.405 3.341 -8.501 1.00 97.50 81 LEU A N 1
ATOM 639 C CA . LEU A 1 81 ? 2.366 2.729 -7.590 1.00 97.50 81 LEU A CA 1
ATOM 640 C C . LEU A 1 81 ? 3.545 2.239 -8.439 1.00 97.50 81 LEU A C 1
ATOM 642 O O . LEU A 1 81 ? 3.518 1.114 -8.945 1.00 97.50 81 LEU A O 1
ATOM 646 N N . GLY A 1 82 ? 4.519 3.124 -8.662 1.00 96.75 82 GLY A N 1
ATOM 647 C CA . GLY A 1 82 ? 5.621 2.922 -9.606 1.00 96.75 82 GLY A CA 1
ATOM 648 C C . GLY A 1 82 ? 6.549 1.786 -9.215 1.00 96.75 82 GLY A C 1
ATOM 649 O O . GLY A 1 82 ? 7.100 1.131 -10.089 1.00 96.75 82 GLY A O 1
ATOM 650 N N . GLU A 1 83 ? 6.643 1.495 -7.916 1.00 97.06 83 GLU A N 1
ATOM 651 C CA . GLU A 1 83 ? 7.338 0.328 -7.392 1.00 97.06 83 GLU A CA 1
ATOM 652 C C . GLU A 1 83 ? 6.722 -0.137 -6.064 1.00 97.06 83 GLU A C 1
ATOM 654 O O . GLU A 1 83 ? 6.412 0.663 -5.170 1.00 97.06 83 GLU A O 1
ATOM 659 N N . PHE A 1 84 ? 6.557 -1.450 -5.920 1.00 95.88 84 PHE A N 1
ATOM 660 C CA . PHE A 1 84 ? 6.189 -2.104 -4.665 1.00 95.88 84 PHE A CA 1
ATOM 661 C C . PHE A 1 84 ? 6.700 -3.547 -4.618 1.00 95.88 84 PHE A C 1
ATOM 663 O O . PHE A 1 84 ? 7.206 -4.084 -5.603 1.00 95.88 84 PHE A O 1
ATOM 670 N N . GLY A 1 85 ? 6.533 -4.204 -3.473 1.00 94.50 85 GLY A N 1
ATOM 671 C CA . GLY A 1 85 ? 6.956 -5.581 -3.260 1.00 94.50 85 GLY A CA 1
ATOM 672 C C . GLY A 1 85 ? 8.308 -5.655 -2.574 1.00 94.50 85 GLY A C 1
ATOM 673 O O . GLY A 1 85 ? 8.402 -5.446 -1.368 1.00 94.50 85 GLY A O 1
ATOM 674 N N . GLY A 1 86 ? 9.362 -6.000 -3.306 1.00 93.81 86 GLY A N 1
ATOM 675 C CA . GLY A 1 86 ? 10.682 -6.127 -2.698 1.00 93.81 86 GLY A CA 1
ATOM 676 C C . GLY A 1 86 ? 10.824 -7.335 -1.761 1.00 93.81 86 GLY A C 1
ATOM 677 O O . GLY A 1 86 ? 11.581 -7.291 -0.789 1.00 93.81 86 GLY A O 1
ATOM 678 N N . LEU A 1 87 ? 10.094 -8.415 -2.055 1.00 94.94 87 L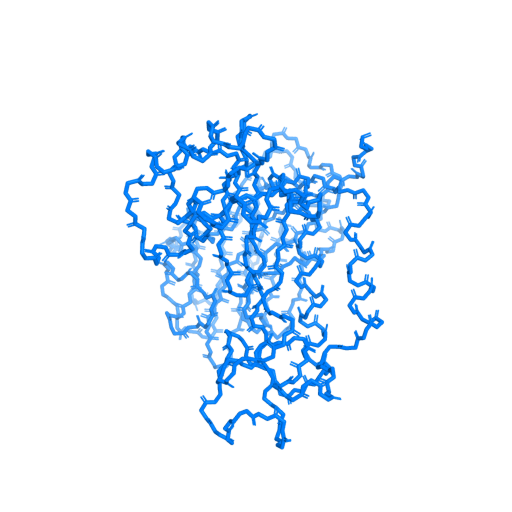EU A N 1
ATOM 679 C CA . LEU A 1 87 ? 10.090 -9.653 -1.278 1.00 94.94 87 LEU A CA 1
ATOM 680 C C . LEU A 1 87 ? 11.338 -10.498 -1.596 1.00 94.94 87 LEU A C 1
ATOM 682 O O . LEU A 1 87 ? 11.436 -11.118 -2.652 1.00 94.94 87 LEU A O 1
ATOM 686 N N . GLY A 1 88 ? 12.305 -10.496 -0.681 1.00 94.56 88 GLY A N 1
ATOM 687 C CA . GLY A 1 88 ? 13.608 -11.141 -0.793 1.00 94.56 88 GLY A CA 1
ATOM 688 C C . GLY A 1 88 ? 13.610 -12.618 -0.405 1.00 94.56 88 GLY A C 1
ATOM 689 O O . GLY A 1 88 ? 13.098 -13.004 0.643 1.00 94.56 88 GLY A O 1
ATOM 690 N N . LEU A 1 89 ? 14.264 -13.441 -1.225 1.00 96.19 89 LEU A N 1
ATOM 691 C CA . LEU A 1 89 ? 14.558 -14.845 -0.920 1.00 96.19 89 LEU A CA 1
ATOM 692 C C . LEU A 1 89 ? 15.905 -15.222 -1.558 1.00 96.19 89 LEU A C 1
ATOM 694 O O . LEU A 1 89 ? 15.934 -15.565 -2.745 1.00 96.19 89 LEU A O 1
ATOM 698 N N . PRO A 1 90 ? 17.036 -15.131 -0.838 1.00 95.88 90 PRO A N 1
ATOM 699 C CA . PRO A 1 90 ? 18.315 -15.597 -1.364 1.00 95.88 90 PRO A CA 1
ATOM 700 C C . PRO A 1 90 ? 18.288 -17.122 -1.531 1.00 95.88 90 PRO A C 1
ATOM 702 O O . PRO A 1 90 ? 17.908 -17.846 -0.613 1.00 95.88 90 PRO A O 1
ATOM 705 N N . LEU A 1 91 ? 18.712 -17.613 -2.698 1.00 96.25 91 LEU A N 1
ATOM 706 C CA . LEU A 1 91 ? 18.852 -19.045 -2.973 1.00 96.25 91 LEU A CA 1
ATOM 707 C C . LEU A 1 91 ? 20.325 -19.369 -3.215 1.00 96.25 91 LEU A C 1
ATOM 709 O O . LEU A 1 91 ? 20.926 -18.878 -4.170 1.00 96.25 91 LEU A O 1
ATOM 713 N N . GLU A 1 92 ? 20.903 -20.188 -2.338 1.00 95.00 92 GLU A N 1
ATOM 714 C CA . GLU A 1 92 ? 22.306 -20.595 -2.424 1.00 95.00 92 GLU A CA 1
ATOM 715 C C . GLU A 1 92 ? 22.634 -21.201 -3.799 1.00 95.00 92 GLU A C 1
ATOM 717 O O . GLU A 1 92 ? 21.835 -21.933 -4.384 1.00 95.00 92 GLU A O 1
ATOM 722 N N . GLY A 1 93 ? 23.803 -20.851 -4.343 1.00 96.31 93 GLY A N 1
ATOM 723 C CA . GLY A 1 93 ? 24.234 -21.260 -5.685 1.00 96.31 93 GLY A CA 1
ATOM 724 C C . GLY A 1 93 ? 23.606 -20.465 -6.837 1.00 96.31 93 GLY A C 1
ATOM 725 O O . GLY A 1 93 ? 24.028 -20.636 -7.980 1.00 96.31 93 GLY A O 1
ATOM 726 N N . HIS A 1 94 ? 22.650 -19.576 -6.549 1.00 97.56 94 HIS A N 1
ATOM 727 C CA . HIS A 1 94 ? 21.942 -18.766 -7.544 1.00 97.56 94 HIS A CA 1
ATOM 728 C C . HIS A 1 94 ? 22.001 -17.250 -7.278 1.00 97.56 94 HIS A C 1
ATOM 730 O O . HIS A 1 94 ? 21.259 -16.485 -7.898 1.00 97.56 94 HIS A O 1
ATOM 736 N N . THR A 1 95 ? 22.868 -16.806 -6.366 1.00 97.44 95 THR A N 1
ATOM 737 C CA . THR A 1 95 ? 23.116 -15.392 -6.050 1.00 97.44 95 THR A CA 1
ATOM 738 C C . THR A 1 95 ? 24.403 -14.891 -6.709 1.00 97.44 95 THR A C 1
ATOM 740 O O . THR A 1 95 ? 25.302 -15.676 -7.007 1.00 97.44 95 THR A O 1
ATOM 743 N N . TRP A 1 96 ? 24.520 -13.573 -6.911 1.00 96.75 96 TRP A N 1
ATOM 744 C CA . TRP A 1 96 ? 25.771 -12.942 -7.360 1.00 96.75 96 TRP A CA 1
ATOM 745 C C . TRP A 1 96 ? 26.907 -13.143 -6.352 1.00 96.75 96 TRP A C 1
ATOM 747 O O . TRP A 1 96 ? 28.039 -13.447 -6.724 1.00 96.75 96 TRP A O 1
ATOM 757 N N . GLN A 1 97 ? 26.581 -13.017 -5.062 1.00 95.12 97 GLN A N 1
ATOM 758 C CA . GLN A 1 97 ? 27.494 -13.256 -3.951 1.00 95.12 97 GLN A CA 1
ATOM 759 C C . GLN A 1 97 ? 26.851 -14.138 -2.878 1.00 95.12 97 GLN A C 1
ATOM 761 O O . GLN A 1 97 ? 25.633 -14.148 -2.681 1.00 95.12 97 GLN A O 1
ATOM 766 N N . GLY A 1 98 ? 27.672 -14.913 -2.169 1.00 92.81 98 GLY A N 1
ATOM 767 C CA . GLY A 1 98 ? 27.180 -15.931 -1.235 1.00 92.81 98 GLY A CA 1
ATOM 768 C C . GLY A 1 98 ? 26.555 -15.389 0.058 1.00 92.81 98 GLY A C 1
ATOM 769 O O . GLY A 1 98 ? 25.858 -16.128 0.744 1.00 92.81 98 GLY A O 1
ATOM 770 N N . LYS A 1 99 ? 26.803 -14.125 0.422 1.00 91.00 99 LYS A N 1
ATOM 771 C CA . LYS A 1 99 ? 26.346 -13.497 1.678 1.00 91.00 99 LYS A CA 1
ATOM 772 C C . LYS A 1 99 ? 25.975 -12.033 1.449 1.00 91.00 99 LYS A C 1
ATOM 774 O O . LYS A 1 99 ? 26.195 -11.520 0.362 1.00 91.00 99 LYS A O 1
ATOM 779 N N . GLU A 1 100 ? 25.418 -11.377 2.469 1.00 91.44 100 GLU A N 1
ATOM 780 C CA . GLU A 1 100 ? 25.069 -9.941 2.439 1.00 91.44 100 GLU A CA 1
ATOM 781 C C . GLU A 1 100 ? 24.087 -9.571 1.312 1.00 91.44 100 GLU A C 1
ATOM 783 O O . GLU A 1 100 ? 24.101 -8.469 0.776 1.00 91.44 100 GLU A O 1
ATOM 788 N N . ASN A 1 101 ? 23.225 -10.522 0.949 1.00 93.88 101 ASN A N 1
ATOM 789 C CA . ASN A 1 101 ? 22.107 -10.277 0.050 1.00 93.88 101 ASN A CA 1
ATOM 790 C C . ASN A 1 101 ? 20.968 -9.609 0.824 1.00 93.88 101 ASN A C 1
ATOM 792 O O . ASN A 1 101 ? 20.745 -9.932 1.996 1.00 93.88 101 ASN A O 1
ATOM 796 N N . TRP A 1 102 ? 20.226 -8.726 0.168 1.00 91.62 102 TRP A N 1
ATOM 797 C CA . TRP A 1 102 ? 19.158 -7.969 0.803 1.00 91.62 102 TRP A CA 1
ATOM 798 C C . TRP A 1 102 ? 17.873 -7.966 -0.030 1.00 91.62 102 TRP A C 1
ATOM 800 O O . TRP A 1 102 ? 17.862 -8.183 -1.240 1.00 91.62 102 TRP A O 1
ATOM 810 N N . GLY A 1 103 ? 16.768 -7.740 0.667 1.00 88.69 103 GLY A N 1
ATOM 811 C CA . GLY A 1 103 ? 15.453 -7.424 0.128 1.00 88.69 103 GLY A CA 1
ATOM 812 C C . GLY A 1 103 ? 14.703 -6.613 1.181 1.00 88.69 103 GLY A C 1
ATOM 813 O O . GLY A 1 103 ? 15.119 -6.569 2.340 1.00 88.69 103 GLY A O 1
ATOM 814 N N . TYR A 1 104 ? 13.606 -5.966 0.802 1.00 84.31 104 TYR A N 1
ATOM 815 C CA . TYR A 1 104 ? 12.845 -5.123 1.729 1.00 84.31 104 TYR A CA 1
ATOM 816 C C . TYR A 1 104 ? 12.134 -5.951 2.806 1.00 84.31 104 TYR A C 1
ATOM 818 O O . TYR A 1 104 ? 11.989 -5.499 3.940 1.00 84.31 104 TYR A O 1
ATOM 826 N N . VAL A 1 105 ? 11.726 -7.179 2.467 1.00 84.44 105 VAL A N 1
ATOM 827 C CA . VAL A 1 105 ? 11.226 -8.185 3.415 1.00 84.44 105 VAL A CA 1
ATOM 828 C C . VAL A 1 105 ? 11.810 -9.543 3.048 1.00 84.44 105 VAL A C 1
ATOM 830 O O . VAL A 1 105 ? 11.683 -9.954 1.901 1.00 84.44 105 VAL A O 1
ATOM 833 N N . SER A 1 106 ? 12.417 -10.250 4.000 1.00 87.06 106 SER A N 1
ATOM 834 C CA . SER A 1 106 ? 13.053 -11.550 3.751 1.00 87.06 106 SER A CA 1
ATOM 835 C C . SER A 1 106 ? 12.136 -12.720 4.094 1.00 87.06 106 SER A C 1
ATOM 837 O O . SER A 1 106 ? 11.509 -12.733 5.153 1.00 87.06 106 SER A O 1
ATOM 839 N N . PHE A 1 107 ? 12.124 -13.735 3.233 1.00 88.00 107 PHE A N 1
ATOM 840 C CA . PHE A 1 107 ? 11.368 -14.970 3.419 1.00 88.00 107 PHE A CA 1
ATOM 841 C C . PHE A 1 107 ? 12.307 -16.173 3.542 1.00 88.00 107 PHE A C 1
ATOM 843 O O . PHE A 1 107 ? 13.340 -16.210 2.872 1.00 88.00 107 PHE A O 1
ATOM 850 N N . PRO A 1 108 ? 11.972 -17.160 4.389 1.00 84.94 108 PRO A N 1
ATOM 851 C CA . PRO A 1 108 ? 12.803 -18.347 4.583 1.00 84.94 108 PRO A CA 1
ATOM 852 C C . PRO A 1 108 ? 12.661 -19.374 3.453 1.00 84.94 108 PRO A C 1
ATOM 854 O O . PRO A 1 108 ? 13.549 -20.203 3.261 1.00 84.94 108 PRO A O 1
ATOM 857 N N . ASP A 1 109 ? 11.553 -19.348 2.709 1.00 90.50 109 ASP A N 1
ATOM 858 C CA . ASP A 1 109 ? 11.256 -20.347 1.688 1.00 90.50 109 ASP A CA 1
ATOM 859 C C . ASP A 1 109 ? 10.324 -19.806 0.587 1.00 90.50 109 ASP A C 1
ATOM 861 O O . ASP A 1 109 ? 9.726 -18.733 0.688 1.00 90.50 109 ASP A O 1
ATOM 865 N N . ARG A 1 110 ? 10.194 -20.575 -0.501 1.00 94.44 110 ARG A N 1
ATOM 866 C CA . ARG A 1 110 ? 9.367 -20.203 -1.661 1.00 94.44 110 ARG A CA 1
ATOM 867 C C . ARG A 1 110 ? 7.864 -20.205 -1.372 1.00 94.44 110 ARG A C 1
ATOM 869 O O . ARG A 1 110 ? 7.133 -19.486 -2.046 1.00 94.44 110 ARG A O 1
ATOM 876 N N . ALA A 1 111 ? 7.387 -21.012 -0.426 1.00 89.31 111 ALA A N 1
ATOM 877 C CA . ALA A 1 111 ? 5.964 -21.084 -0.111 1.00 89.31 111 ALA A CA 1
ATOM 878 C C . ALA A 1 111 ? 5.515 -19.833 0.655 1.00 89.31 111 ALA A C 1
ATOM 880 O O . ALA A 1 111 ? 4.527 -19.207 0.271 1.00 89.31 111 ALA A O 1
ATOM 881 N N . SER A 1 112 ? 6.273 -19.423 1.675 1.00 85.81 112 SER A N 1
ATOM 882 C CA . SER A 1 112 ? 6.033 -18.174 2.408 1.00 85.81 112 SER A CA 1
ATOM 883 C C . SER A 1 112 ? 6.177 -16.940 1.511 1.00 85.81 112 SER A C 1
ATOM 885 O O . SER A 1 112 ? 5.320 -16.056 1.566 1.00 85.81 112 SER A O 1
ATOM 887 N N . LEU A 1 113 ? 7.159 -16.929 0.601 1.00 93.62 113 LEU A N 1
ATOM 888 C CA . LEU A 1 113 ? 7.276 -15.902 -0.441 1.00 93.62 113 LEU A CA 1
ATOM 889 C C . LEU A 1 113 ? 6.038 -15.850 -1.354 1.00 93.62 113 LEU A C 1
ATOM 891 O O . LEU A 1 113 ? 5.505 -14.772 -1.606 1.00 93.62 113 LEU A O 1
ATOM 895 N N . ALA A 1 114 ? 5.565 -16.995 -1.856 1.00 93.94 114 ALA A N 1
ATOM 896 C CA . ALA A 1 114 ? 4.423 -17.045 -2.771 1.00 93.94 114 ALA A CA 1
ATOM 897 C C . ALA A 1 114 ? 3.113 -16.580 -2.111 1.00 93.94 114 ALA A C 1
ATOM 899 O O . ALA A 1 114 ? 2.305 -15.919 -2.766 1.00 93.94 114 ALA A O 1
ATOM 900 N N . MET A 1 115 ? 2.912 -16.888 -0.824 1.00 88.06 115 MET A N 1
ATOM 901 C CA . MET A 1 115 ? 1.775 -16.372 -0.053 1.00 88.06 115 MET A CA 1
ATOM 902 C C . MET A 1 115 ? 1.857 -14.852 0.100 1.00 88.06 115 MET A C 1
ATOM 904 O O . MET A 1 115 ? 0.905 -14.159 -0.243 1.00 88.06 115 MET A O 1
ATOM 908 N N . ALA A 1 116 ? 3.013 -14.323 0.515 1.00 88.56 116 ALA A N 1
ATOM 909 C CA . ALA A 1 116 ? 3.201 -12.879 0.647 1.00 88.56 116 ALA A CA 1
ATOM 910 C C . ALA A 1 116 ? 3.044 -12.141 -0.690 1.00 88.56 116 ALA A C 1
ATOM 912 O O . ALA A 1 116 ? 2.453 -11.065 -0.733 1.00 88.56 116 ALA A O 1
ATOM 913 N N . TYR A 1 117 ? 3.518 -12.734 -1.789 1.00 94.56 117 TYR A N 1
ATOM 914 C CA . TYR A 1 117 ? 3.298 -12.209 -3.131 1.00 94.56 117 TYR A CA 1
ATOM 915 C C . TYR A 1 117 ? 1.802 -12.112 -3.444 1.00 94.56 117 TYR A C 1
ATOM 917 O O . TYR A 1 117 ? 1.329 -11.040 -3.805 1.00 94.56 117 TYR A O 1
ATOM 925 N N . ALA A 1 118 ? 1.038 -13.194 -3.262 1.00 92.44 118 ALA A N 1
ATOM 926 C CA . ALA A 1 118 ? -0.404 -13.194 -3.512 1.00 92.44 118 ALA A CA 1
ATOM 927 C C . ALA A 1 118 ? -1.155 -12.169 -2.639 1.00 92.44 118 ALA A C 1
ATOM 929 O O . ALA A 1 118 ? -2.023 -11.459 -3.155 1.00 92.44 118 ALA A O 1
ATOM 930 N N . ASP A 1 119 ? -0.771 -12.038 -1.366 1.00 87.81 119 ASP A N 1
ATOM 931 C CA . ASP A 1 119 ? -1.353 -11.076 -0.424 1.00 87.81 119 ASP A CA 1
ATOM 932 C C . ASP A 1 119 ? -1.206 -9.624 -0.915 1.00 87.81 119 ASP A C 1
ATOM 934 O O . ASP A 1 119 ? -2.128 -8.824 -0.750 1.00 87.81 119 ASP A O 1
ATOM 938 N N . LEU A 1 120 ? -0.075 -9.258 -1.538 1.00 91.56 120 LEU A N 1
ATOM 939 C CA . LEU A 1 120 ? 0.111 -7.904 -2.082 1.00 91.56 120 LEU A CA 1
ATOM 940 C C . LEU A 1 120 ? -0.892 -7.597 -3.206 1.00 91.56 120 LEU A C 1
ATOM 942 O O . LEU A 1 120 ? -1.432 -6.494 -3.271 1.00 91.56 120 LEU A O 1
ATOM 946 N N . TYR A 1 121 ? -1.175 -8.566 -4.077 1.00 92.88 121 TYR A N 1
ATOM 947 C CA . TYR A 1 121 ? -2.129 -8.387 -5.178 1.00 92.88 121 TYR A CA 1
ATOM 948 C C . TYR A 1 121 ? -3.581 -8.371 -4.702 1.00 92.88 121 TYR A C 1
ATOM 950 O O . TYR A 1 121 ? -4.396 -7.635 -5.260 1.00 92.88 121 TYR A O 1
ATOM 958 N N . GLU A 1 122 ? -3.917 -9.123 -3.652 1.00 86.81 122 GLU A N 1
ATOM 959 C CA . GLU A 1 122 ? -5.234 -9.013 -3.018 1.00 86.81 122 GLU A CA 1
ATOM 960 C C . GLU A 1 122 ? -5.453 -7.607 -2.439 1.00 86.81 122 GLU A C 1
ATOM 962 O O . GLU A 1 122 ? -6.518 -7.018 -2.631 1.00 86.81 122 GLU A O 1
ATOM 967 N N . GLN A 1 123 ? -4.422 -7.025 -1.822 1.00 85.75 123 GLN A N 1
ATOM 968 C CA . GLN A 1 123 ? -4.469 -5.667 -1.273 1.00 85.75 123 GLN A CA 1
ATOM 969 C C . GLN A 1 123 ? -4.536 -4.566 -2.343 1.00 85.75 123 GLN A C 1
ATOM 971 O O . GLN A 1 123 ? -5.108 -3.507 -2.085 1.00 85.75 123 GLN A O 1
ATOM 976 N N . LEU A 1 124 ? -4.004 -4.798 -3.549 1.00 91.00 124 LEU A N 1
ATOM 977 C CA . LEU A 1 124 ? -4.129 -3.861 -4.674 1.00 91.00 124 LEU A CA 1
ATOM 978 C C . LEU A 1 124 ? -5.568 -3.738 -5.190 1.00 91.00 124 LEU A C 1
ATOM 980 O O . LEU A 1 124 ? -5.963 -2.674 -5.664 1.00 91.00 124 LEU A O 1
ATOM 984 N N . GLN A 1 125 ? -6.359 -4.809 -5.114 1.00 88.06 125 GLN A N 1
ATOM 985 C CA . GLN A 1 125 ? -7.692 -4.862 -5.718 1.00 88.06 125 GLN A CA 1
ATOM 986 C C . GLN A 1 125 ? -8.640 -3.733 -5.264 1.00 88.06 125 GLN A C 1
ATOM 988 O O . GLN A 1 125 ? -9.186 -3.054 -6.139 1.00 88.06 125 GLN A O 1
ATOM 993 N N . PRO A 1 126 ? -8.828 -3.465 -3.953 1.00 84.56 126 PRO A N 1
ATOM 994 C CA . PRO A 1 126 ? -9.673 -2.353 -3.514 1.00 84.56 126 PRO A CA 1
ATOM 995 C C . PRO A 1 126 ? -9.119 -0.986 -3.941 1.00 84.56 126 PRO A C 1
ATOM 997 O O . PRO A 1 126 ? -9.894 -0.071 -4.226 1.00 84.56 126 PRO A O 1
ATOM 1000 N N . MET A 1 127 ? -7.792 -0.856 -4.070 1.00 89.12 127 MET A N 1
ATOM 1001 C CA . MET A 1 127 ? -7.139 0.405 -4.438 1.00 89.12 127 MET A CA 1
ATOM 1002 C C . MET A 1 127 ? -7.526 0.891 -5.837 1.00 89.12 127 MET A C 1
ATOM 1004 O O . MET A 1 127 ? -7.557 2.102 -6.069 1.00 89.12 127 MET A O 1
ATOM 1008 N N . ILE A 1 128 ? -7.888 -0.031 -6.740 1.00 91.88 128 ILE A N 1
ATOM 1009 C CA . ILE A 1 128 ? -8.369 0.271 -8.098 1.00 91.88 128 ILE A CA 1
ATOM 1010 C C . ILE A 1 128 ? -9.625 1.150 -8.054 1.00 91.88 128 ILE A C 1
ATOM 1012 O O . ILE A 1 128 ? -9.738 2.098 -8.824 1.00 91.88 128 ILE A O 1
ATOM 1016 N N . ALA A 1 129 ? -10.574 0.850 -7.162 1.00 87.94 129 ALA A N 1
ATOM 1017 C CA . ALA A 1 129 ? -11.799 1.638 -7.021 1.00 87.94 129 ALA A CA 1
ATOM 1018 C C . ALA A 1 129 ? -11.642 2.791 -6.027 1.00 87.94 129 ALA A C 1
ATOM 1020 O O . ALA A 1 129 ? -12.314 3.816 -6.157 1.00 87.94 129 ALA A O 1
ATOM 1021 N N . THR A 1 130 ? -10.815 2.624 -4.994 1.00 85.81 130 THR A N 1
ATOM 1022 C CA . THR A 1 130 ? -10.602 3.654 -3.976 1.00 85.81 130 THR A CA 1
ATOM 1023 C C . THR A 1 130 ? -9.175 3.574 -3.429 1.00 85.81 130 THR A C 1
ATOM 1025 O O . THR A 1 130 ? -8.859 2.619 -2.726 1.00 85.81 130 THR A O 1
ATOM 1028 N N . PRO A 1 131 ? -8.304 4.563 -3.706 1.00 86.25 131 PRO A N 1
ATOM 1029 C CA . PRO A 1 131 ? -8.620 5.899 -4.221 1.00 86.25 131 PRO A CA 1
ATOM 1030 C C . PRO A 1 131 ? -8.702 6.029 -5.754 1.00 86.25 131 PRO A C 1
ATOM 1032 O O . PRO A 1 131 ? -8.994 7.123 -6.222 1.00 86.25 131 PRO A O 1
ATOM 1035 N N . GLY A 1 132 ? -8.464 4.972 -6.538 1.00 91.44 132 GLY A N 1
ATOM 1036 C CA . GLY A 1 132 ? -8.428 5.066 -8.009 1.00 91.44 132 GLY A CA 1
ATOM 1037 C C . GLY A 1 132 ? -7.061 4.741 -8.612 1.00 91.44 132 GLY A C 1
ATOM 1038 O O . GLY A 1 132 ? -6.609 5.413 -9.542 1.00 91.44 132 GLY A O 1
ATOM 1039 N N . LEU A 1 133 ? -6.366 3.748 -8.051 1.00 95.25 133 LEU A N 1
ATOM 1040 C CA . LEU A 1 133 ? -5.057 3.309 -8.523 1.00 95.25 133 LEU A CA 1
ATOM 1041 C C . LEU A 1 133 ? -5.151 2.818 -9.973 1.00 95.25 133 LEU A C 1
ATOM 1043 O O . LEU A 1 133 ? -5.905 1.895 -10.280 1.00 95.25 133 LEU A O 1
ATOM 1047 N N . SER A 1 134 ? -4.373 3.439 -10.857 1.00 95.62 134 SER A N 1
ATOM 1048 C CA . SER A 1 134 ? -4.410 3.186 -12.301 1.00 95.62 134 SER A CA 1
ATOM 1049 C C . SER A 1 134 ? -3.363 2.167 -12.755 1.00 95.62 134 SER A C 1
ATOM 1051 O O . SER A 1 134 ? -3.596 1.444 -13.722 1.00 95.62 134 SER A O 1
ATOM 1053 N N . ALA A 1 135 ? -2.224 2.084 -12.063 1.00 95.69 135 ALA A N 1
ATOM 1054 C CA . ALA A 1 135 ? -1.191 1.083 -12.321 1.00 95.69 135 ALA A CA 1
ATOM 1055 C C . ALA A 1 135 ? -0.386 0.757 -11.055 1.00 95.69 135 ALA A C 1
ATOM 1057 O O . ALA A 1 135 ? -0.282 1.579 -10.144 1.00 95.69 135 ALA A O 1
ATOM 1058 N N . ALA A 1 136 ? 0.197 -0.442 -11.031 1.00 96.62 136 ALA A N 1
ATOM 1059 C CA . ALA A 1 136 ? 1.130 -0.893 -10.007 1.00 96.62 136 ALA A CA 1
ATOM 1060 C C . ALA A 1 136 ? 2.220 -1.764 -10.645 1.00 96.62 136 ALA A C 1
ATOM 1062 O O . ALA A 1 136 ? 1.900 -2.662 -11.430 1.00 96.62 136 ALA A O 1
ATOM 1063 N N . ILE A 1 137 ? 3.485 -1.519 -10.310 1.00 96.75 137 ILE A N 1
ATOM 1064 C CA . ILE A 1 137 ? 4.633 -2.229 -10.885 1.00 96.75 137 ILE A CA 1
ATOM 1065 C C . ILE A 1 137 ? 5.396 -2.938 -9.764 1.00 96.75 137 ILE A C 1
ATOM 1067 O O . ILE A 1 137 ? 5.867 -2.318 -8.816 1.00 96.75 137 ILE A O 1
ATOM 1071 N N . TYR A 1 138 ? 5.476 -4.267 -9.854 1.00 97.12 138 TYR A N 1
ATOM 1072 C CA . TYR A 1 138 ? 6.193 -5.076 -8.872 1.00 97.12 138 TYR A CA 1
ATOM 1073 C C . TYR A 1 138 ? 7.697 -5.024 -9.142 1.00 97.12 138 TYR A C 1
ATOM 1075 O O . TYR A 1 138 ? 8.148 -5.393 -10.232 1.00 97.12 138 TYR A O 1
ATOM 1083 N N . THR A 1 139 ? 8.468 -4.660 -8.124 1.00 95.19 139 THR A N 1
ATOM 1084 C CA . THR A 1 139 ? 9.928 -4.742 -8.140 1.00 95.19 139 THR A CA 1
ATOM 1085 C C . THR A 1 139 ? 10.351 -6.088 -7.550 1.00 95.19 139 THR A C 1
ATOM 1087 O O . THR A 1 139 ? 10.088 -6.372 -6.380 1.00 95.19 139 THR A O 1
ATOM 1090 N N . GLN A 1 140 ? 10.992 -6.975 -8.312 1.00 95.88 140 GLN A N 1
ATOM 1091 C CA . GLN A 1 140 ? 11.434 -6.851 -9.712 1.00 95.88 140 GLN A CA 1
ATOM 1092 C C . GLN A 1 140 ? 11.388 -8.198 -10.437 1.00 95.88 140 GLN A C 1
ATOM 1094 O O . GLN A 1 140 ? 11.119 -9.240 -9.844 1.00 95.88 140 GLN A O 1
ATOM 1099 N N . THR A 1 141 ? 11.651 -8.205 -11.748 1.00 95.12 141 THR A N 1
ATOM 1100 C CA . THR A 1 141 ? 11.577 -9.436 -12.559 1.00 95.12 141 THR A CA 1
ATOM 1101 C C . THR A 1 141 ? 12.608 -10.476 -12.111 1.00 95.12 141 THR A C 1
ATOM 1103 O O . THR A 1 141 ? 12.318 -11.667 -12.089 1.00 95.12 141 THR A O 1
ATOM 1106 N N . THR A 1 142 ? 13.801 -10.039 -11.722 1.00 97.25 142 THR A N 1
ATOM 1107 C CA . THR A 1 142 ? 14.987 -10.875 -11.491 1.00 97.25 142 THR A CA 1
ATOM 1108 C C . THR A 1 142 ? 15.847 -10.286 -10.392 1.00 97.25 142 THR A C 1
ATOM 1110 O O . THR A 1 142 ? 15.904 -9.067 -10.307 1.00 97.25 142 THR A O 1
ATOM 1113 N N . ASP A 1 143 ? 16.594 -11.106 -9.659 1.00 98.06 143 ASP A N 1
ATOM 1114 C CA . ASP A 1 143 ? 17.629 -10.572 -8.771 1.00 98.06 143 ASP A CA 1
ATOM 1115 C C . ASP A 1 143 ? 18.682 -9.786 -9.562 1.00 98.06 143 ASP A C 1
ATOM 1117 O O . ASP A 1 143 ? 19.092 -10.180 -10.671 1.00 98.06 143 ASP A O 1
ATOM 1121 N N . VAL A 1 144 ? 19.151 -8.698 -8.958 1.00 97.44 144 VAL A N 1
ATOM 1122 C CA . VAL A 1 144 ? 20.205 -7.838 -9.493 1.00 97.44 144 VAL A CA 1
ATOM 1123 C C . VAL A 1 144 ? 21.277 -7.696 -8.425 1.00 97.44 144 VAL A C 1
ATOM 1125 O O . VAL A 1 144 ? 21.074 -7.077 -7.388 1.00 97.44 144 VAL A O 1
ATOM 1128 N N . GLU A 1 145 ? 22.430 -8.307 -8.691 1.00 96.62 145 GLU A N 1
ATOM 1129 C CA . GLU A 1 145 ? 23.584 -8.323 -7.791 1.00 96.62 145 GLU A CA 1
ATOM 1130 C C . GLU A 1 145 ? 23.196 -8.762 -6.368 1.00 96.62 145 GLU A C 1
ATOM 1132 O O . GLU A 1 145 ? 22.881 -9.936 -6.158 1.00 96.62 145 GLU A O 1
ATOM 1137 N N . THR A 1 146 ? 23.231 -7.849 -5.397 1.00 96.19 146 THR A N 1
ATOM 1138 C CA . THR A 1 146 ? 22.933 -8.126 -3.985 1.00 96.19 146 THR A CA 1
ATOM 1139 C C . THR A 1 146 ? 21.460 -7.943 -3.621 1.00 96.19 146 THR A C 1
ATOM 1141 O O . THR A 1 146 ? 21.048 -8.395 -2.551 1.00 96.19 146 THR A O 1
ATOM 1144 N N . GLU A 1 147 ? 20.654 -7.334 -4.494 1.00 96.88 147 GLU A N 1
ATOM 1145 C CA . GLU A 1 147 ? 19.214 -7.176 -4.310 1.00 96.88 147 GLU A CA 1
ATOM 1146 C C . GLU A 1 147 ? 18.481 -8.427 -4.826 1.00 96.88 147 GLU A C 1
ATOM 1148 O O . GLU A 1 147 ? 18.368 -8.677 -6.030 1.00 96.88 147 GLU A O 1
ATOM 1153 N N . VAL A 1 148 ? 18.006 -9.256 -3.893 1.00 97.00 148 VAL A N 1
ATOM 1154 C CA . VAL A 1 148 ? 17.508 -10.621 -4.158 1.00 97.00 148 VAL A CA 1
ATOM 1155 C C . VAL A 1 148 ? 15.988 -10.764 -4.028 1.00 97.00 148 VAL A C 1
ATOM 1157 O O . VAL A 1 148 ? 15.473 -11.814 -3.617 1.00 97.00 148 VAL A O 1
ATOM 1160 N N . ASN A 1 149 ? 15.262 -9.700 -4.358 1.00 97.06 149 ASN A N 1
ATOM 1161 C CA . ASN A 1 149 ? 13.799 -9.607 -4.338 1.00 97.06 149 ASN A CA 1
ATOM 1162 C C . ASN A 1 149 ? 13.129 -9.853 -5.706 1.00 97.06 149 ASN A C 1
ATOM 1164 O O . ASN A 1 149 ? 11.950 -9.536 -5.904 1.00 97.06 149 ASN A O 1
ATOM 1168 N N . GLY A 1 150 ? 13.872 -10.425 -6.656 1.00 97.00 150 GLY A N 1
ATOM 1169 C CA . GLY A 1 150 ? 13.363 -10.764 -7.972 1.00 97.00 150 GLY A CA 1
ATOM 1170 C C . GLY A 1 150 ? 12.396 -11.946 -7.970 1.00 97.00 150 GLY A C 1
ATOM 1171 O O . GLY A 1 150 ? 12.506 -12.869 -7.163 1.00 97.00 150 GLY A O 1
ATOM 1172 N N . LEU A 1 151 ? 11.490 -11.984 -8.950 1.00 96.81 151 LEU A N 1
ATOM 1173 C CA . LEU A 1 151 ? 10.649 -13.163 -9.207 1.00 96.81 151 LEU A CA 1
ATOM 1174 C C . LEU A 1 151 ? 11.463 -14.388 -9.649 1.00 96.81 151 LEU A C 1
ATOM 1176 O O . LEU A 1 151 ? 11.002 -15.522 -9.499 1.00 96.81 151 LEU A O 1
ATOM 1180 N N . MET A 1 152 ? 12.672 -14.174 -10.167 1.00 97.06 152 MET A N 1
ATOM 1181 C CA . MET A 1 152 ? 13.628 -15.219 -10.524 1.00 97.06 152 MET A CA 1
ATOM 1182 C C . MET A 1 152 ? 15.040 -14.897 -10.036 1.00 97.06 152 MET A C 1
ATOM 1184 O O . MET A 1 152 ? 15.381 -13.741 -9.788 1.00 97.06 152 MET A O 1
ATOM 1188 N N . THR A 1 153 ? 15.863 -15.932 -9.907 1.00 98.12 153 THR A N 1
ATOM 1189 C CA . THR A 1 153 ? 17.245 -15.827 -9.426 1.00 98.12 153 THR A CA 1
ATOM 1190 C C . THR A 1 153 ? 18.154 -14.991 -10.322 1.00 98.12 153 THR A C 1
ATOM 1192 O O . THR A 1 153 ? 17.846 -14.740 -11.490 1.00 98.12 153 THR A O 1
ATOM 1195 N N . TYR A 1 154 ? 19.324 -14.615 -9.793 1.00 98.06 154 TYR A N 1
ATOM 1196 C CA . TYR A 1 154 ? 20.336 -13.837 -10.513 1.00 98.06 154 TYR A CA 1
ATOM 1197 C C . TYR A 1 154 ? 20.788 -14.520 -11.813 1.00 98.06 154 TYR A C 1
ATOM 1199 O O . TYR A 1 154 ? 20.980 -13.875 -12.837 1.00 98.06 154 TYR A O 1
ATOM 1207 N N . ASP A 1 155 ? 20.891 -15.843 -11.837 1.00 97.81 155 ASP A N 1
ATOM 1208 C CA . ASP A 1 155 ? 21.254 -16.591 -13.046 1.00 97.81 155 ASP A CA 1
ATOM 1209 C C . ASP A 1 155 ? 20.061 -16.931 -13.957 1.00 97.81 155 ASP A C 1
ATOM 1211 O O . ASP A 1 155 ? 20.237 -17.623 -14.961 1.00 97.81 155 ASP A O 1
ATOM 1215 N N . ARG A 1 156 ? 18.852 -16.460 -13.612 1.00 97.38 156 ARG A N 1
ATOM 1216 C CA . ARG A 1 156 ? 17.587 -16.701 -14.328 1.00 97.38 156 ARG A CA 1
ATOM 1217 C C . ARG A 1 156 ? 17.229 -18.197 -14.448 1.00 97.38 156 ARG A C 1
ATOM 1219 O O . ARG A 1 156 ? 16.408 -18.564 -15.285 1.00 97.38 156 ARG A O 1
ATOM 1226 N N . LYS A 1 157 ? 17.809 -19.074 -13.615 1.00 97.69 157 LYS A N 1
ATOM 1227 C CA . LYS A 1 157 ? 17.551 -20.529 -13.663 1.00 97.69 157 LYS A CA 1
ATOM 1228 C C . LYS A 1 157 ? 16.384 -20.982 -12.800 1.00 97.69 157 LYS A C 1
ATOM 1230 O O . LYS A 1 157 ? 15.795 -22.022 -13.088 1.00 97.69 157 LYS A O 1
ATOM 1235 N N . VAL A 1 158 ? 16.063 -20.245 -11.738 1.00 97.75 158 VAL A N 1
ATOM 1236 C CA . VAL A 1 158 ? 15.025 -20.640 -10.783 1.00 97.75 158 VAL A CA 1
ATOM 1237 C C . VAL A 1 158 ? 14.008 -19.519 -10.628 1.00 97.75 158 VAL A C 1
ATOM 1239 O O . VAL A 1 158 ? 14.346 -18.399 -10.249 1.00 97.75 158 VAL A O 1
ATOM 1242 N N . LEU A 1 159 ? 12.740 -19.844 -10.879 1.00 97.62 159 LEU A N 1
ATOM 1243 C CA . LEU A 1 159 ? 11.612 -19.000 -10.497 1.00 97.62 159 LEU A CA 1
ATOM 1244 C C . LEU A 1 159 ? 11.380 -19.141 -8.989 1.00 97.62 159 LEU A C 1
ATOM 1246 O O . LEU A 1 159 ? 11.211 -20.253 -8.472 1.00 97.62 159 LEU A O 1
ATOM 1250 N N . LYS A 1 160 ? 11.388 -18.015 -8.277 1.00 97.00 160 LYS A N 1
ATOM 1251 C CA . LYS A 1 160 ? 11.158 -17.966 -6.829 1.00 97.00 160 LYS A CA 1
ATOM 1252 C C . LYS A 1 160 ? 9.671 -17.988 -6.498 1.00 97.00 160 LYS A C 1
ATOM 1254 O O . LYS A 1 160 ? 9.276 -18.647 -5.540 1.00 97.00 160 LYS A O 1
ATOM 1259 N N . VAL A 1 161 ? 8.863 -17.326 -7.326 1.00 96.06 161 VAL A N 1
ATOM 1260 C CA . VAL A 1 161 ? 7.397 -17.359 -7.269 1.00 96.06 161 VAL A CA 1
ATOM 1261 C C . VAL A 1 161 ? 6.877 -18.298 -8.367 1.00 96.06 161 VAL A C 1
ATOM 1263 O O . VAL A 1 161 ? 7.220 -18.098 -9.534 1.00 96.06 161 VAL A O 1
ATOM 1266 N N . PRO A 1 162 ? 6.061 -19.319 -8.040 1.00 93.00 162 PRO A N 1
ATOM 1267 C CA . PRO A 1 162 ? 5.445 -20.184 -9.046 1.00 93.00 162 PRO A CA 1
ATOM 1268 C C . PRO A 1 162 ? 4.554 -19.401 -10.019 1.00 93.00 162 PRO A C 1
ATOM 1270 O O . PRO A 1 162 ? 3.786 -18.529 -9.603 1.00 93.00 162 PRO A O 1
ATOM 1273 N N . VAL A 1 163 ? 4.608 -19.745 -11.308 1.00 94.31 163 VAL A N 1
ATOM 1274 C CA . VAL A 1 163 ? 3.868 -19.043 -12.374 1.00 94.31 163 VAL A CA 1
ATOM 1275 C C . VAL A 1 163 ? 2.361 -19.112 -12.142 1.00 94.31 163 VAL A C 1
ATOM 1277 O O . VAL A 1 163 ? 1.660 -18.118 -12.310 1.00 94.31 163 VAL A O 1
ATOM 1280 N N . GLU A 1 164 ? 1.856 -20.259 -11.698 1.00 94.69 164 GLU A N 1
ATOM 1281 C CA . GLU A 1 164 ? 0.434 -20.484 -11.442 1.00 94.69 164 GLU A CA 1
ATOM 1282 C C . GLU A 1 164 ? -0.068 -19.624 -10.278 1.00 94.69 164 GLU A C 1
ATOM 1284 O O . GLU A 1 164 ? -1.179 -19.091 -10.326 1.00 94.69 164 GLU A O 1
ATOM 1289 N N . ALA A 1 165 ? 0.760 -19.450 -9.242 1.00 90.81 165 ALA A N 1
ATOM 1290 C CA . ALA A 1 165 ? 0.446 -18.582 -8.112 1.00 90.81 165 ALA A CA 1
ATOM 1291 C C . ALA A 1 165 ? 0.389 -17.112 -8.554 1.00 90.81 165 ALA A C 1
ATOM 1293 O O . ALA A 1 165 ? -0.571 -16.414 -8.222 1.00 90.81 165 ALA A O 1
ATOM 1294 N N . ALA A 1 166 ? 1.359 -16.670 -9.362 1.00 94.44 166 ALA A N 1
ATOM 1295 C CA . ALA A 1 166 ? 1.377 -15.313 -9.897 1.00 94.44 166 ALA A CA 1
ATOM 1296 C C . ALA A 1 166 ? 0.185 -15.039 -10.828 1.00 94.44 166 ALA A C 1
ATOM 1298 O O . ALA A 1 166 ? -0.535 -14.060 -10.639 1.00 94.44 166 ALA A O 1
ATOM 1299 N N . ALA A 1 167 ? -0.099 -15.949 -11.764 1.00 95.38 167 ALA A N 1
ATOM 1300 C CA . ALA A 1 167 ? -1.236 -15.835 -12.673 1.00 95.38 167 ALA A CA 1
ATOM 1301 C C . ALA A 1 167 ? -2.574 -15.765 -11.918 1.00 95.38 167 ALA A C 1
ATOM 1303 O O . ALA A 1 167 ? -3.431 -14.943 -12.245 1.00 95.38 167 ALA A O 1
ATOM 1304 N N . LYS A 1 168 ? -2.750 -16.582 -10.870 1.00 93.69 168 LYS A N 1
ATOM 1305 C CA . LYS A 1 168 ? -3.945 -16.544 -10.015 1.00 93.69 168 LYS A CA 1
ATOM 1306 C C . LYS A 1 168 ? -4.086 -15.205 -9.286 1.00 93.69 168 LYS A C 1
ATOM 1308 O O . LYS A 1 168 ? -5.197 -14.677 -9.216 1.00 93.69 168 LYS A O 1
ATOM 1313 N N . ALA A 1 169 ? -2.988 -14.669 -8.753 1.00 92.62 169 ALA A N 1
ATOM 1314 C CA . ALA A 1 169 ? -2.970 -13.375 -8.077 1.00 92.62 169 ALA A CA 1
ATOM 1315 C C . ALA A 1 169 ? -3.348 -12.233 -9.041 1.00 92.62 169 ALA A C 1
ATOM 1317 O O . ALA A 1 169 ? -4.211 -11.415 -8.726 1.00 92.62 169 ALA A O 1
ATOM 1318 N N . HIS A 1 170 ? -2.792 -12.227 -10.257 1.00 94.69 170 HIS A N 1
ATOM 1319 C CA . HIS A 1 170 ? -3.088 -11.209 -11.275 1.00 94.69 170 HIS A CA 1
ATOM 1320 C C . HIS A 1 170 ? -4.523 -11.303 -11.794 1.00 94.69 170 HIS A C 1
ATOM 1322 O O . HIS A 1 170 ? -5.191 -10.282 -11.946 1.00 94.69 170 HIS A O 1
ATOM 1328 N N . ALA A 1 171 ? -5.045 -12.518 -11.992 1.00 93.00 171 ALA A N 1
ATOM 1329 C CA . ALA A 1 171 ? -6.424 -12.732 -12.430 1.00 93.00 171 ALA A CA 1
ATOM 1330 C C . ALA A 1 171 ? -7.457 -12.075 -11.495 1.00 93.00 171 ALA A C 1
ATOM 1332 O O . ALA A 1 171 ? -8.520 -11.646 -11.948 1.00 93.00 171 ALA A O 1
ATOM 1333 N N . ALA A 1 172 ? -7.152 -11.957 -10.197 1.00 86.19 172 ALA A N 1
ATOM 1334 C CA . ALA A 1 172 ? -8.028 -11.294 -9.236 1.00 86.19 172 ALA A CA 1
ATOM 1335 C C . ALA A 1 172 ? -8.171 -9.780 -9.488 1.00 86.19 172 ALA A C 1
ATOM 1337 O O . ALA A 1 172 ? -9.240 -9.234 -9.208 1.00 86.19 172 ALA A O 1
ATOM 1338 N N . LEU A 1 173 ? -7.158 -9.121 -10.068 1.00 90.31 173 LEU A N 1
ATOM 1339 C CA . LEU A 1 173 ? -7.197 -7.689 -10.402 1.00 90.31 173 LEU A CA 1
ATOM 1340 C C . LEU 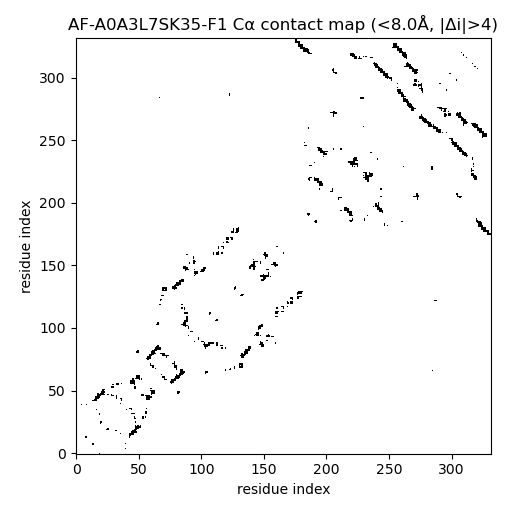A 1 173 ? -8.162 -7.363 -11.550 1.00 90.31 173 LEU A C 1
ATOM 1342 O O . LEU A 1 173 ? -8.614 -6.228 -11.680 1.00 90.31 173 LEU A O 1
ATOM 1346 N N . HIS A 1 174 ? -8.492 -8.349 -12.387 1.00 89.00 174 HIS A N 1
ATOM 1347 C CA . HIS A 1 174 ? -9.407 -8.166 -13.516 1.00 89.00 174 HIS A CA 1
ATOM 1348 C C . HIS A 1 174 ? -10.888 -8.276 -13.131 1.00 89.00 174 HIS A C 1
ATOM 1350 O O . HIS A 1 174 ? -11.757 -7.998 -13.958 1.00 89.00 174 HIS A O 1
ATOM 1356 N N . ARG A 1 175 ? -11.192 -8.657 -11.885 1.00 85.69 175 ARG A N 1
ATOM 1357 C CA . ARG A 1 175 ? -12.562 -8.641 -11.357 1.00 85.69 175 ARG A CA 1
ATOM 1358 C C . ARG A 1 175 ? -13.042 -7.193 -11.167 1.00 85.69 175 ARG A C 1
ATOM 1360 O O . ARG A 1 175 ? -12.203 -6.306 -10.983 1.00 85.69 175 ARG A O 1
ATOM 1367 N N . PRO A 1 176 ? -14.362 -6.930 -11.171 1.00 83.25 176 PRO A N 1
ATOM 1368 C CA . PRO A 1 176 ? -14.894 -5.616 -10.825 1.00 83.25 176 PRO A CA 1
ATO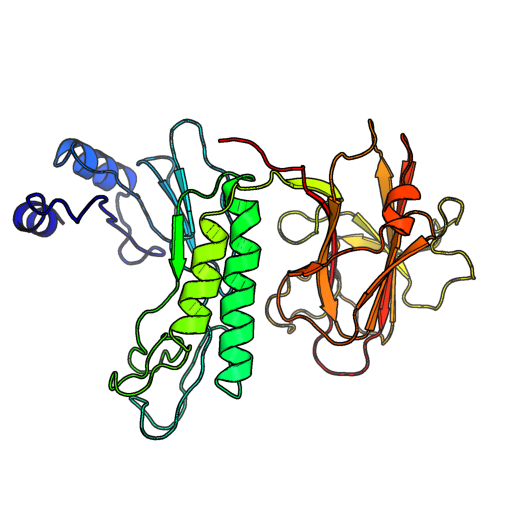M 1369 C C . PRO A 1 176 ? -14.312 -5.112 -9.499 1.00 83.25 176 PRO A C 1
ATOM 1371 O O . PRO A 1 176 ? -14.319 -5.810 -8.481 1.00 83.25 176 PRO A O 1
ATOM 1374 N N . ALA A 1 177 ? -13.752 -3.904 -9.527 1.00 81.31 177 ALA A N 1
ATOM 1375 C CA . ALA A 1 177 ? -13.207 -3.280 -8.334 1.00 81.31 177 ALA A CA 1
ATOM 1376 C C . ALA A 1 177 ? -14.357 -2.871 -7.408 1.00 81.31 177 ALA A C 1
ATOM 1378 O O . ALA A 1 177 ? -15.377 -2.346 -7.859 1.00 81.31 177 ALA A O 1
ATOM 1379 N N . ARG A 1 178 ? -14.205 -3.129 -6.108 1.00 82.19 178 ARG A N 1
ATOM 1380 C CA . ARG A 1 178 ? -15.210 -2.765 -5.104 1.00 82.19 178 ARG A CA 1
ATOM 1381 C C . ARG A 1 178 ? -14.767 -1.499 -4.401 1.00 82.19 178 ARG A C 1
ATOM 1383 O O . ARG A 1 178 ? -13.643 -1.433 -3.911 1.00 82.19 178 ARG A O 1
ATOM 1390 N N . ARG A 1 179 ? -15.645 -0.495 -4.367 1.00 83.81 179 ARG A N 1
ATOM 1391 C CA . ARG A 1 179 ? -15.378 0.740 -3.625 1.00 83.81 179 ARG A CA 1
ATOM 1392 C C . ARG A 1 179 ? -15.258 0.424 -2.145 1.00 83.81 179 ARG A C 1
ATOM 1394 O O . ARG A 1 179 ? -16.035 -0.368 -1.611 1.00 83.81 179 ARG A O 1
ATOM 1401 N N . THR A 1 180 ? -14.299 1.070 -1.501 1.00 86.38 180 THR A N 1
ATOM 1402 C CA . THR A 1 180 ? -14.102 0.959 -0.060 1.00 86.38 180 THR A CA 1
ATOM 1403 C C . THR A 1 180 ? -14.322 2.307 0.596 1.00 86.38 180 THR A C 1
ATOM 1405 O O . THR A 1 180 ? -13.779 3.309 0.142 1.00 86.38 180 THR A O 1
ATOM 1408 N N . GLU A 1 181 ? -15.069 2.332 1.686 1.00 88.19 181 GLU A N 1
ATOM 1409 C CA . GLU A 1 181 ? -15.294 3.519 2.500 1.00 88.19 181 GLU A CA 1
ATOM 1410 C C . GLU A 1 181 ? -14.656 3.322 3.874 1.00 88.19 181 GLU A C 1
ATOM 1412 O O . GLU A 1 181 ? -14.860 2.300 4.531 1.00 88.19 181 GLU A O 1
ATOM 1417 N N . TRP A 1 182 ? -13.887 4.311 4.326 1.00 91.06 182 TRP A N 1
ATOM 1418 C CA . TRP A 1 182 ? -13.386 4.335 5.694 1.00 91.06 182 TRP A CA 1
ATOM 1419 C C . TRP A 1 182 ? -14.498 4.758 6.646 1.00 91.06 182 TRP A C 1
ATOM 1421 O O . TRP A 1 182 ? -14.914 5.913 6.641 1.00 91.06 182 TRP A O 1
ATOM 1431 N N . LEU A 1 183 ? -14.918 3.839 7.514 1.00 94.19 183 LEU A N 1
ATOM 1432 C CA . LEU A 1 183 ? -15.756 4.176 8.668 1.00 94.19 183 LEU A CA 1
ATOM 1433 C C . LEU A 1 183 ? -14.886 4.672 9.823 1.00 94.19 183 LEU A C 1
ATOM 1435 O O . LEU A 1 183 ? -15.244 5.599 10.545 1.00 94.19 183 LEU A O 1
ATOM 1439 N N . VAL A 1 184 ? -13.719 4.043 9.976 1.00 95.25 184 VAL A N 1
ATOM 1440 C CA . VAL A 1 184 ? -12.699 4.405 10.957 1.00 95.25 184 VAL A CA 1
ATOM 1441 C C . VAL A 1 184 ? -11.331 4.258 10.291 1.00 95.25 184 VAL A C 1
ATOM 1443 O O . VAL A 1 184 ? -10.917 3.127 10.044 1.00 95.25 184 VAL A O 1
ATOM 1446 N N . PRO A 1 185 ? -10.612 5.345 9.975 1.00 94.56 185 PRO A N 1
ATOM 1447 C CA . PRO A 1 185 ? -9.291 5.239 9.363 1.00 94.56 185 PRO A CA 1
ATOM 1448 C C . PRO A 1 185 ? -8.256 4.662 10.338 1.00 94.56 185 PRO A C 1
ATOM 1450 O O . PRO A 1 185 ? -8.362 4.849 11.555 1.00 94.56 185 PRO A O 1
ATOM 1453 N N . THR A 1 186 ? -7.236 4.007 9.779 1.00 95.00 186 THR A N 1
ATOM 1454 C CA . THR A 1 186 ? -5.984 3.686 10.480 1.00 95.00 186 THR A CA 1
ATOM 1455 C C . THR A 1 186 ? -5.173 4.961 10.748 1.00 95.00 186 THR A C 1
ATOM 1457 O O . THR A 1 186 ? -5.427 6.030 10.185 1.00 95.00 186 THR A O 1
ATOM 1460 N N . SER A 1 187 ? -4.154 4.846 11.592 1.00 94.56 187 SER A N 1
ATOM 1461 C CA . SER A 1 187 ? -3.161 5.879 11.897 1.00 94.56 187 SER A CA 1
ATOM 1462 C C . SER A 1 187 ? -1.958 5.878 10.943 1.00 94.56 187 SER A C 1
ATOM 1464 O O . SER A 1 187 ? -1.030 6.683 11.109 1.00 94.56 187 SER A O 1
ATOM 1466 N N . GLN A 1 188 ? -1.968 4.988 9.942 1.00 88.56 188 GLN A N 1
ATOM 1467 C CA . GLN A 1 188 ? -0.892 4.808 8.965 1.00 88.56 188 GLN A CA 1
ATOM 1468 C C . GLN A 1 188 ? -0.546 6.117 8.242 1.00 88.56 188 GLN A C 1
ATOM 1470 O O . GLN A 1 188 ? 0.617 6.511 8.201 1.00 88.56 188 GLN A O 1
ATOM 1475 N N . LEU A 1 189 ? -1.555 6.817 7.709 1.00 83.31 189 LEU A N 1
ATOM 1476 C CA . LEU A 1 189 ? -1.358 8.065 6.960 1.00 83.31 189 LEU A CA 1
ATOM 1477 C C . LEU A 1 189 ? -1.417 9.293 7.870 1.00 83.31 189 LEU A C 1
ATOM 1479 O O . LEU A 1 189 ? -0.498 10.111 7.887 1.00 83.31 189 LEU A O 1
ATOM 1483 N N . ALA A 1 190 ? -2.474 9.395 8.671 1.00 88.94 190 ALA A N 1
ATOM 1484 C CA . ALA A 1 190 ? -2.709 10.512 9.574 1.00 88.94 190 ALA A CA 1
ATOM 1485 C C . ALA A 1 190 ? -2.994 9.991 10.979 1.00 88.94 190 ALA A C 1
ATOM 1487 O O . ALA A 1 190 ? -3.745 9.035 11.139 1.00 88.94 190 ALA A O 1
ATOM 1488 N N . ALA A 1 191 ? -2.416 10.636 11.993 1.00 93.81 191 ALA A N 1
ATOM 1489 C CA . ALA A 1 191 ? -2.617 10.255 13.384 1.00 93.81 191 ALA A CA 1
ATOM 1490 C C . ALA A 1 191 ? -4.110 10.238 13.751 1.00 93.81 191 ALA A C 1
ATOM 1492 O O . ALA A 1 191 ? -4.823 11.206 13.491 1.00 93.81 191 ALA A O 1
ATOM 1493 N N . GLN A 1 192 ? -4.561 9.152 14.378 1.00 96.88 192 GLN A N 1
ATOM 1494 C CA . GLN A 1 192 ? -5.903 9.037 14.945 1.00 96.88 192 GLN A CA 1
ATOM 1495 C C . GLN A 1 192 ? -5.808 9.023 16.463 1.00 96.88 192 GLN A C 1
ATOM 1497 O O . GLN A 1 192 ? -4.976 8.304 17.001 1.00 96.88 192 GLN A O 1
ATOM 1502 N N . THR A 1 193 ? -6.640 9.784 17.166 1.00 97.69 193 THR A N 1
ATOM 1503 C CA . THR A 1 193 ? -6.644 9.752 18.634 1.00 97.69 193 THR A CA 1
ATOM 1504 C C . THR A 1 193 ? -7.342 8.495 19.143 1.00 97.69 193 THR A C 1
ATOM 1506 O O . THR A 1 193 ? -8.464 8.193 18.733 1.00 97.69 193 THR A O 1
ATOM 1509 N N . TRP A 1 194 ? -6.686 7.804 20.070 1.00 98.44 194 TRP A N 1
ATOM 1510 C CA . TRP A 1 194 ? -7.204 6.645 20.790 1.00 98.44 194 TRP A CA 1
ATOM 1511 C C . TRP A 1 194 ? -7.112 6.869 22.296 1.00 98.44 194 TRP A C 1
ATOM 15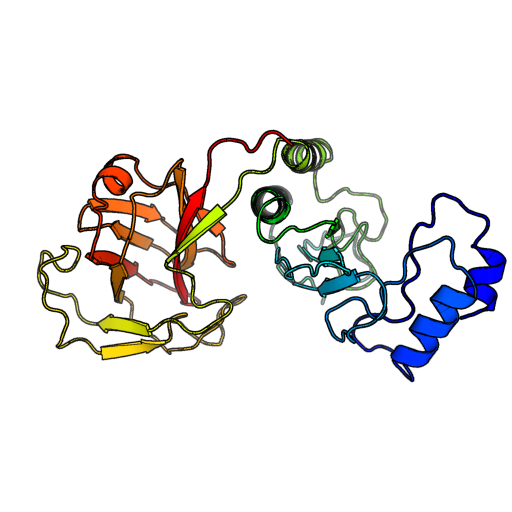13 O O . TRP A 1 194 ? -6.160 7.492 22.775 1.00 98.44 194 TRP A O 1
ATOM 1523 N N . SER A 1 195 ? -8.069 6.310 23.032 1.00 98.50 195 SER A N 1
ATOM 1524 C CA . SER A 1 195 ? -7.930 6.043 24.461 1.00 98.50 195 SER A CA 1
ATOM 1525 C C . SER A 1 195 ? -7.260 4.683 24.649 1.00 98.50 195 SER A C 1
ATOM 1527 O O . SER A 1 195 ? -7.516 3.754 23.881 1.00 98.50 195 SER A O 1
ATOM 1529 N N . PHE A 1 196 ? -6.392 4.548 25.650 1.00 98.56 196 PHE A N 1
ATOM 1530 C CA . PHE A 1 196 ? -5.688 3.300 25.923 1.00 98.56 196 PHE A CA 1
ATOM 1531 C C . PHE A 1 196 ? -5.330 3.083 27.395 1.00 98.56 196 PHE A C 1
ATOM 1533 O O . PHE A 1 196 ? -5.069 4.021 28.154 1.00 98.56 196 PHE A O 1
ATOM 1540 N N . THR A 1 197 ? -5.233 1.812 27.777 1.00 98.31 197 THR A N 1
ATOM 1541 C CA . THR A 1 197 ? -4.672 1.363 29.056 1.00 98.31 197 THR A CA 1
ATOM 1542 C C . THR A 1 197 ? -3.715 0.193 28.838 1.00 98.31 197 THR A C 1
ATOM 1544 O O . THR A 1 197 ? -3.844 -0.566 27.877 1.00 98.31 197 THR A O 1
ATOM 1547 N N . LEU A 1 198 ? -2.732 0.071 29.730 1.00 97.25 198 LEU A N 1
ATOM 1548 C CA . LEU A 1 198 ? -1.767 -1.037 29.765 1.00 97.25 198 LEU A CA 1
ATOM 1549 C C . LEU A 1 198 ? -2.075 -2.036 30.887 1.00 97.25 198 LEU A C 1
ATOM 1551 O O . LEU A 1 198 ? -1.477 -3.108 30.946 1.00 97.25 198 LEU A O 1
ATOM 1555 N N . ASP A 1 199 ? -3.015 -1.675 31.757 1.00 96.38 199 ASP A N 1
ATOM 1556 C CA . ASP A 1 199 ? -3.543 -2.515 32.818 1.00 96.38 199 ASP A CA 1
ATOM 1557 C C . ASP A 1 199 ? -4.875 -3.105 32.373 1.00 96.38 199 ASP A C 1
ATOM 1559 O O . ASP A 1 199 ? -5.666 -2.427 31.706 1.00 96.38 199 ASP A O 1
ATOM 1563 N N . LYS A 1 200 ? -5.136 -4.355 32.770 1.00 97.31 200 LYS A N 1
ATOM 1564 C CA . LYS A 1 200 ? -6.378 -5.045 32.420 1.00 97.31 200 LYS A CA 1
ATOM 1565 C C . LYS A 1 200 ? -7.583 -4.214 32.895 1.00 97.31 200 LYS A C 1
ATOM 1567 O O . LYS A 1 200 ? -7.717 -4.004 34.102 1.00 97.31 200 LYS A O 1
ATOM 1572 N N . PRO A 1 201 ? -8.468 -3.772 31.986 1.00 97.75 201 PRO A N 1
ATOM 1573 C CA . PRO A 1 201 ? -9.642 -3.003 32.362 1.00 97.75 201 PRO A CA 1
ATOM 1574 C C . PRO A 1 201 ? -10.719 -3.890 33.000 1.00 97.75 201 PRO A C 1
ATOM 1576 O O . PRO A 1 201 ? -10.647 -5.121 32.963 1.00 97.75 201 PRO A O 1
ATOM 1579 N N . ALA A 1 202 ? -11.735 -3.250 33.580 1.00 97.56 202 ALA A N 1
ATOM 1580 C CA . ALA A 1 202 ? -12.919 -3.944 34.071 1.00 97.56 202 ALA A CA 1
ATOM 1581 C C . ALA A 1 202 ? -13.702 -4.611 32.925 1.00 97.56 202 ALA A C 1
ATOM 1583 O O . ALA A 1 202 ? -13.619 -4.198 31.766 1.00 97.56 202 ALA A O 1
ATOM 1584 N N . ASP A 1 203 ? -14.480 -5.639 33.259 1.00 96.94 203 ASP A N 1
ATOM 1585 C CA . ASP A 1 203 ? -15.295 -6.363 32.285 1.00 96.94 203 ASP A CA 1
ATOM 1586 C C . ASP A 1 203 ? -16.304 -5.431 31.591 1.00 96.94 203 ASP A C 1
ATOM 1588 O O . ASP A 1 203 ? -16.867 -4.519 32.202 1.00 96.94 203 ASP A O 1
ATOM 1592 N N . GLY A 1 204 ? -16.566 -5.676 30.304 1.00 97.44 204 GLY A N 1
ATOM 1593 C CA . GLY A 1 204 ? -17.455 -4.836 29.502 1.00 97.44 204 GLY A CA 1
ATOM 1594 C C . GLY A 1 204 ? -16.788 -3.597 28.901 1.00 97.44 204 GLY A C 1
ATOM 1595 O O . GLY A 1 204 ? -17.502 -2.769 28.337 1.00 97.44 204 GLY A O 1
ATOM 1596 N N . TRP A 1 205 ? -15.460 -3.464 28.993 1.00 98.00 205 TRP A N 1
ATOM 1597 C CA . TRP A 1 205 ? -14.669 -2.375 28.399 1.00 98.00 205 TRP A CA 1
ATOM 1598 C C . TRP A 1 205 ? -14.885 -2.193 26.891 1.00 98.00 205 TRP A C 1
ATOM 1600 O O . TRP A 1 205 ? -14.744 -1.091 26.347 1.00 98.00 205 TRP A O 1
ATOM 1610 N N . GLU A 1 206 ? -15.268 -3.268 26.213 1.00 98.25 206 GLU A N 1
ATOM 1611 C CA . GLU A 1 206 ? -15.587 -3.320 24.795 1.00 98.25 206 GLU A CA 1
ATOM 1612 C C . GLU A 1 206 ? -16.963 -2.717 24.449 1.00 98.25 206 GLU A C 1
ATOM 1614 O O . GLU A 1 206 ? -17.241 -2.422 23.283 1.00 98.25 206 GLU A O 1
ATOM 1619 N N . LYS A 1 207 ? -17.841 -2.514 25.441 1.00 97.62 207 LYS A N 1
ATOM 1620 C CA . LYS A 1 207 ? -19.240 -2.109 25.234 1.00 97.62 207 LYS A CA 1
ATOM 1621 C C . LYS A 1 207 ? -19.391 -0.590 25.097 1.00 97.62 207 LYS A C 1
ATOM 1623 O O . LYS A 1 207 ? -18.668 0.159 25.748 1.00 97.62 207 LYS A O 1
ATOM 1628 N N . PRO A 1 208 ? -20.391 -0.094 24.339 1.00 95.88 208 PRO A N 1
ATOM 1629 C CA . PRO A 1 208 ? -20.567 1.341 24.088 1.00 95.88 208 PRO A CA 1
ATOM 1630 C C . PRO A 1 208 ? -20.745 2.216 25.334 1.00 95.88 208 PRO A C 1
ATOM 1632 O O . PRO A 1 208 ? -20.449 3.401 25.277 1.00 95.88 208 PRO A O 1
ATOM 1635 N N . ALA A 1 209 ? -21.265 1.651 26.426 1.00 94.94 209 ALA A N 1
ATOM 1636 C CA . ALA A 1 209 ? -21.552 2.375 27.664 1.00 94.94 209 ALA A CA 1
ATOM 1637 C C . ALA A 1 209 ? -20.377 2.395 28.657 1.00 94.94 209 ALA A C 1
ATOM 1639 O O . ALA A 1 209 ? -20.531 2.919 29.757 1.00 94.94 209 ALA A O 1
ATOM 1640 N N . PHE A 1 210 ? -19.240 1.783 28.315 1.00 97.56 210 PHE A N 1
ATOM 1641 C CA . PHE A 1 210 ? -18.085 1.764 29.201 1.00 97.56 210 PHE A CA 1
ATOM 1642 C C . PHE A 1 210 ? -17.443 3.149 29.307 1.00 97.56 210 PHE A C 1
ATOM 1644 O O . PHE A 1 210 ? -17.186 3.794 28.291 1.00 97.56 210 PHE A O 1
ATOM 1651 N N . ASP A 1 211 ? -17.158 3.568 30.537 1.00 96.56 211 ASP A N 1
ATOM 1652 C CA . ASP A 1 211 ? -16.454 4.812 30.829 1.00 96.56 211 ASP A CA 1
ATOM 1653 C C . ASP A 1 211 ? -14.939 4.572 30.849 1.00 96.56 211 ASP A C 1
ATOM 1655 O O . ASP A 1 211 ? -14.389 3.985 31.782 1.00 96.56 211 ASP A O 1
ATOM 1659 N N . ASP A 1 212 ? -14.266 5.024 29.795 1.00 96.75 212 ASP A N 1
ATOM 1660 C CA . ASP A 1 212 ? -12.811 5.006 29.659 1.00 96.75 212 ASP A CA 1
ATOM 1661 C C . ASP A 1 212 ? -12.178 6.390 29.854 1.00 96.75 212 ASP A C 1
ATOM 1663 O O . ASP A 1 212 ? -11.024 6.597 29.485 1.00 96.75 212 ASP A O 1
ATOM 1667 N N . SER A 1 213 ? -12.881 7.341 30.478 1.00 96.00 213 SER A N 1
ATOM 1668 C CA . SER A 1 213 ? -12.348 8.689 30.733 1.00 96.00 213 SER A CA 1
ATOM 1669 C C . SER A 1 213 ? -11.080 8.701 31.597 1.00 96.00 213 SER A C 1
ATOM 1671 O O . SER A 1 213 ? -10.282 9.634 31.514 1.00 96.00 213 SER A O 1
ATOM 1673 N N . GLY A 1 214 ? -10.866 7.654 32.402 1.00 96.69 214 GLY A N 1
ATOM 1674 C CA . GLY A 1 214 ? -9.645 7.455 33.186 1.00 96.69 214 GLY A CA 1
ATOM 1675 C C . GLY A 1 214 ? -8.464 6.868 32.403 1.00 96.69 214 GLY A C 1
ATOM 1676 O O . GLY A 1 214 ? -7.378 6.724 32.965 1.00 96.69 214 GLY A O 1
ATOM 1677 N N . TRP A 1 215 ? -8.653 6.486 31.137 1.00 98.31 215 TRP A N 1
ATOM 1678 C CA . TRP A 1 215 ? -7.589 5.931 30.301 1.00 98.31 215 TRP A CA 1
ATOM 1679 C C . TRP A 1 215 ? -6.678 7.039 29.768 1.00 98.31 215 TRP A C 1
ATOM 1681 O O . TRP A 1 215 ? -7.036 8.216 29.702 1.00 98.31 215 TRP A O 1
ATOM 1691 N N . LYS A 1 216 ? -5.464 6.660 29.366 1.00 98.38 216 LYS A N 1
ATOM 1692 C CA . LYS A 1 216 ? -4.550 7.582 28.684 1.00 98.38 216 LYS A CA 1
ATOM 1693 C C . LYS A 1 216 ? -5.053 7.836 27.267 1.00 9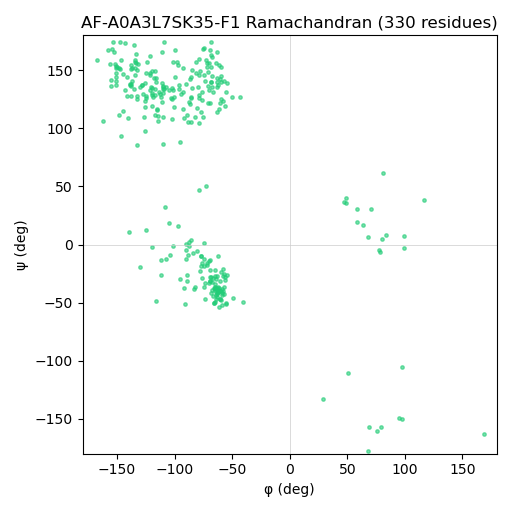8.38 216 LYS A C 1
ATOM 1695 O O . LYS A 1 216 ? -5.777 7.019 26.715 1.00 98.38 216 LYS A O 1
ATOM 1700 N N . THR A 1 217 ? -4.626 8.935 26.652 1.00 98.31 217 THR A N 1
ATOM 1701 C CA . THR A 1 217 ? -4.904 9.216 25.238 1.00 98.31 217 THR A CA 1
ATOM 1702 C C . THR A 1 217 ? -3.612 9.373 24.452 1.00 98.31 217 THR A C 1
ATOM 1704 O O . THR A 1 217 ? -2.595 9.818 24.988 1.00 98.31 217 THR A O 1
ATOM 1707 N N . GLY A 1 218 ? -3.628 8.971 23.184 1.00 97.38 218 GLY A N 1
ATOM 1708 C CA . GLY A 1 218 ? -2.462 9.068 22.312 1.00 97.38 218 GLY A CA 1
ATOM 1709 C C . GLY A 1 218 ? -2.801 8.843 20.839 1.00 97.38 218 GLY A C 1
ATOM 1710 O O . GLY A 1 218 ? -3.843 8.261 20.526 1.00 97.38 218 GLY A O 1
ATOM 1711 N N . PRO A 1 219 ? -1.950 9.320 19.915 1.00 97.81 219 PRO A N 1
ATOM 1712 C CA . PRO A 1 219 ? -2.087 9.009 18.499 1.00 97.81 219 PRO A CA 1
ATOM 1713 C C . PRO A 1 219 ? -1.818 7.516 18.238 1.00 97.81 219 PRO A C 1
ATOM 1715 O O . PRO A 1 219 ? -0.844 6.961 18.744 1.00 97.81 219 PRO A O 1
ATOM 1718 N N . GLY A 1 220 ? -2.660 6.873 17.431 1.00 96.25 220 GLY A N 1
ATOM 1719 C CA . GLY A 1 220 ? -2.556 5.451 17.097 1.00 96.25 220 GLY A CA 1
ATOM 1720 C C . GLY A 1 220 ? -1.346 5.100 16.232 1.00 96.25 220 GLY A C 1
ATOM 1721 O O . GLY A 1 220 ? -0.600 5.973 15.791 1.00 96.25 220 GLY A O 1
ATOM 1722 N N . GLY A 1 221 ? -1.132 3.807 16.001 1.00 95.19 221 GLY A N 1
ATOM 1723 C CA . GLY A 1 221 ? 0.199 3.283 15.693 1.00 95.19 221 GLY A CA 1
ATOM 1724 C C . GLY A 1 221 ? 0.992 3.099 16.983 1.00 95.19 221 GLY A C 1
ATOM 1725 O O . GLY A 1 221 ? 2.001 3.775 17.201 1.00 95.19 221 GLY A O 1
ATOM 1726 N N . PHE A 1 222 ? 0.478 2.237 17.862 1.00 97.31 222 PHE A N 1
ATOM 1727 C CA . PHE A 1 222 ? 1.087 1.935 19.153 1.00 97.31 222 PHE A CA 1
ATOM 1728 C C . PHE A 1 222 ? 2.131 0.846 18.977 1.00 97.31 222 PHE A C 1
ATOM 1730 O O . PHE A 1 222 ? 1.806 -0.205 18.439 1.00 97.31 222 PHE A O 1
ATOM 1737 N N . GLY A 1 223 ? 3.363 1.058 19.428 1.00 94.69 223 GLY A N 1
ATOM 1738 C CA . GLY A 1 223 ? 4.378 0.017 19.309 1.00 94.69 223 GLY A CA 1
ATOM 1739 C C . GLY A 1 223 ? 5.796 0.464 19.612 1.00 94.69 223 GLY A C 1
ATOM 1740 O O . GLY A 1 223 ? 6.024 1.521 20.197 1.00 94.69 223 GLY A O 1
ATOM 1741 N N . GLU A 1 224 ? 6.763 -0.339 19.184 1.00 90.19 224 GLU A N 1
ATOM 1742 C CA . GLU A 1 224 ? 8.187 -0.038 19.308 1.00 90.19 224 GLU A CA 1
ATOM 1743 C C . GLU A 1 224 ? 8.782 0.379 17.964 1.00 90.19 224 GLU A C 1
ATOM 1745 O O . GLU A 1 224 ? 8.569 -0.286 16.952 1.00 90.19 224 GLU A O 1
ATOM 1750 N N . LYS A 1 225 ? 9.561 1.469 17.947 1.00 83.94 225 LYS A N 1
ATOM 1751 C CA . LYS A 1 225 ? 10.123 2.073 16.721 1.00 83.94 225 LYS A CA 1
ATOM 1752 C C . LYS A 1 225 ? 10.997 1.135 15.883 1.00 83.94 225 LYS A C 1
ATOM 1754 O O . LYS A 1 225 ? 11.208 1.406 14.708 1.00 83.94 225 LYS A O 1
ATOM 1759 N N . SER A 1 226 ? 11.529 0.074 16.482 1.00 78.75 226 SER A N 1
ATOM 1760 C CA . SER A 1 226 ? 12.327 -0.954 15.806 1.00 78.75 226 SER A CA 1
ATOM 1761 C C . SER A 1 226 ? 11.477 -1.947 15.001 1.00 78.75 226 SER A C 1
ATOM 1763 O O . SER A 1 226 ? 12.034 -2.732 14.236 1.00 78.75 226 SER A O 1
ATOM 1765 N N . THR A 1 227 ? 10.148 -1.920 15.145 1.00 77.94 227 THR A N 1
ATOM 1766 C CA . THR A 1 227 ? 9.248 -2.883 14.501 1.00 77.94 227 THR A CA 1
ATOM 1767 C C . THR A 1 227 ? 9.180 -2.626 12.988 1.00 77.94 227 THR A C 1
ATOM 1769 O O . THR A 1 227 ? 8.798 -1.524 12.575 1.00 77.94 227 THR A O 1
ATOM 1772 N N . PRO A 1 228 ? 9.529 -3.603 12.130 1.00 69.69 228 PRO A N 1
ATOM 1773 C CA . PRO A 1 228 ? 9.498 -3.429 10.678 1.00 69.69 228 PRO A CA 1
ATOM 1774 C C . PRO A 1 228 ? 8.113 -3.023 10.157 1.00 69.69 228 PRO A C 1
ATOM 1776 O O . PRO A 1 228 ? 7.095 -3.510 10.636 1.00 69.69 228 PRO A O 1
ATOM 1779 N N . GLY A 1 229 ? 8.064 -2.113 9.178 1.00 69.62 229 GLY A N 1
ATOM 1780 C CA . GLY A 1 229 ? 6.806 -1.676 8.551 1.00 69.62 229 GLY A CA 1
ATOM 1781 C C . GLY A 1 229 ? 5.869 -0.862 9.457 1.00 69.62 229 GLY A C 1
ATOM 1782 O O . GLY A 1 229 ? 4.737 -0.565 9.063 1.00 69.62 229 GLY A O 1
ATOM 1783 N N . SER A 1 230 ? 6.306 -0.506 10.668 1.00 81.81 230 SER A N 1
ATOM 1784 C CA . SER A 1 230 ? 5.499 0.238 11.633 1.00 81.81 230 SER A CA 1
ATOM 1785 C C . SER A 1 230 ? 5.587 1.753 11.426 1.00 81.81 230 SER A C 1
ATOM 1787 O O . SER A 1 230 ? 6.635 2.314 11.108 1.00 81.81 230 SER A O 1
ATOM 1789 N N . VAL A 1 231 ? 4.464 2.439 11.652 1.00 87.00 231 VAL A N 1
ATOM 1790 C CA . VAL A 1 231 ? 4.421 3.898 11.826 1.00 87.00 231 VAL A CA 1
ATOM 1791 C C . VAL A 1 231 ? 4.084 4.149 13.288 1.00 87.00 231 VAL A C 1
ATOM 1793 O O . VAL A 1 231 ? 2.910 4.2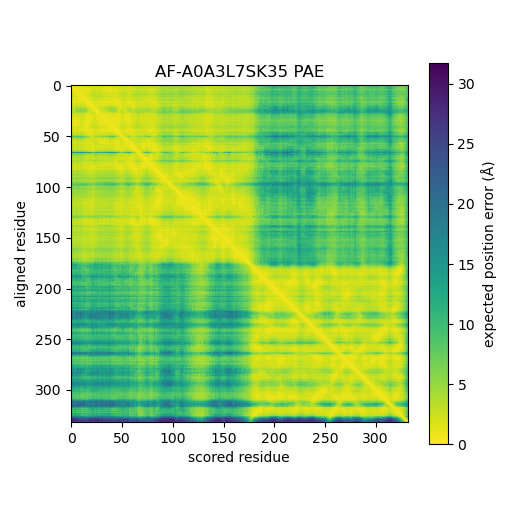30 13.654 1.00 87.00 231 VAL A O 1
ATOM 1796 N N . VAL A 1 232 ? 5.107 4.170 14.143 1.00 92.81 232 VAL A N 1
ATOM 1797 C CA . VAL A 1 232 ? 4.928 4.329 15.593 1.00 92.81 232 VAL A CA 1
ATOM 1798 C C . VAL A 1 232 ? 4.717 5.795 15.938 1.00 92.81 232 VAL A C 1
ATOM 1800 O O . VAL A 1 232 ? 5.604 6.625 15.729 1.00 92.81 232 VAL A O 1
ATOM 1803 N N . ARG A 1 233 ? 3.545 6.109 16.494 1.00 95.25 233 ARG A N 1
ATOM 1804 C CA . ARG A 1 233 ? 3.202 7.454 16.983 1.00 95.25 233 ARG A CA 1
ATOM 1805 C C . ARG A 1 233 ? 3.069 7.509 18.502 1.00 95.25 233 ARG A C 1
ATOM 1807 O O . ARG A 1 233 ? 3.325 8.564 19.076 1.00 95.25 233 ARG A O 1
ATOM 1814 N N . THR A 1 234 ? 2.739 6.385 19.139 1.00 96.88 234 THR A N 1
ATOM 1815 C CA . THR A 1 234 ? 2.765 6.228 20.599 1.00 96.88 234 THR A CA 1
ATOM 1816 C C . THR A 1 234 ? 3.581 4.996 20.966 1.00 96.88 234 THR A C 1
ATOM 1818 O O . THR A 1 234 ? 3.356 3.916 20.427 1.00 96.88 234 THR A O 1
ATOM 1821 N N . GLU A 1 235 ? 4.538 5.137 21.883 1.00 95.38 235 GLU A N 1
ATOM 1822 C CA . GLU A 1 235 ? 5.330 3.994 22.339 1.00 95.38 235 GLU A CA 1
ATOM 1823 C C . GLU A 1 235 ? 4.567 3.156 23.373 1.00 95.38 235 GLU A C 1
ATOM 1825 O O . GLU A 1 235 ? 3.980 3.681 24.321 1.00 95.38 235 GLU A O 1
ATOM 1830 N N . TRP A 1 236 ? 4.621 1.839 23.199 1.00 92.00 236 TRP A N 1
ATOM 1831 C CA . TRP A 1 236 ? 4.073 0.833 24.106 1.00 92.00 236 TRP A CA 1
ATOM 1832 C C . TRP A 1 236 ? 5.082 -0.316 24.226 1.00 92.00 236 TRP A C 1
ATOM 1834 O O . TRP A 1 236 ? 5.713 -0.656 23.230 1.00 92.00 236 TRP A O 1
ATOM 1844 N N . LYS A 1 237 ? 5.288 -0.839 25.447 1.00 89.69 237 LYS A N 1
ATOM 1845 C CA . LYS A 1 237 ? 6.315 -1.854 25.765 1.00 89.69 237 LYS A CA 1
ATOM 1846 C C . LYS A 1 237 ? 5.874 -2.953 26.740 1.00 89.69 237 LYS A C 1
ATOM 1848 O O . LYS A 1 237 ? 6.721 -3.648 27.296 1.00 89.69 237 LYS A O 1
ATOM 1853 N N . THR A 1 238 ? 4.585 -3.048 27.052 1.00 93.00 238 THR A N 1
ATOM 1854 C CA . THR A 1 238 ? 4.066 -4.065 27.983 1.00 93.00 238 THR A CA 1
ATOM 1855 C C . THR A 1 238 ? 3.459 -5.224 27.202 1.00 93.00 238 THR A C 1
ATOM 1857 O O . THR A 1 238 ? 3.202 -5.106 26.016 1.00 93.00 238 THR A O 1
ATOM 1860 N N . ASN A 1 239 ? 3.167 -6.342 27.862 1.00 95.44 239 ASN A N 1
ATOM 1861 C CA . ASN A 1 239 ? 2.598 -7.517 27.189 1.00 95.44 239 ASN A CA 1
ATOM 1862 C C . ASN A 1 239 ? 1.154 -7.315 26.712 1.00 95.44 239 ASN A C 1
ATOM 1864 O O . ASN A 1 239 ? 0.621 -8.142 25.982 1.00 95.44 239 ASN A O 1
ATOM 1868 N N . HIS A 1 240 ? 0.481 -6.263 27.172 1.00 97.31 240 HIS A N 1
ATOM 1869 C CA . HIS A 1 240 ? -0.900 -6.004 26.809 1.00 97.31 240 HIS A CA 1
ATOM 1870 C C . HIS A 1 240 ? -1.163 -4.522 26.613 1.00 97.31 240 HIS A C 1
ATOM 1872 O O . HIS A 1 240 ? -0.655 -3.679 27.359 1.00 97.31 240 HIS A O 1
ATOM 1878 N N . ILE A 1 241 ? -2.025 -4.244 25.645 1.00 98.12 241 ILE A N 1
ATOM 1879 C CA . ILE A 1 241 ? -2.636 -2.941 25.447 1.00 98.12 241 ILE A CA 1
ATOM 1880 C C . ILE A 1 241 ? -4.111 -3.123 25.116 1.00 98.12 241 ILE A C 1
ATOM 1882 O O . ILE A 1 241 ? -4.495 -3.982 24.317 1.00 98.12 241 ILE A O 1
ATOM 1886 N N . TRP A 1 242 ? -4.936 -2.297 25.746 1.00 98.69 242 TRP A N 1
ATOM 1887 C CA . TRP A 1 242 ? -6.345 -2.151 25.422 1.00 98.69 242 TRP A CA 1
ATOM 1888 C C . TRP A 1 242 ? -6.553 -0.765 24.850 1.00 98.69 242 TRP A C 1
ATOM 1890 O O . TRP A 1 242 ? -6.110 0.221 25.438 1.00 98.69 242 TRP A O 1
ATOM 1900 N N . LEU A 1 243 ? -7.215 -0.706 23.704 1.00 98.62 243 LEU A N 1
ATOM 1901 C CA . LEU A 1 243 ? -7.486 0.509 22.958 1.00 98.62 243 LEU A CA 1
ATOM 1902 C C . LEU A 1 243 ? -8.988 0.683 22.797 1.00 98.62 243 LEU A C 1
ATOM 1904 O O . LEU A 1 243 ? -9.727 -0.283 22.586 1.00 98.62 243 LEU A O 1
ATOM 1908 N N . SER A 1 244 ? -9.427 1.929 22.807 1.00 98.12 244 SER A N 1
ATOM 1909 C CA . SER A 1 244 ? -10.794 2.291 22.485 1.00 98.12 244 SER A CA 1
ATOM 1910 C C . SER A 1 244 ? -10.865 3.619 21.752 1.00 98.12 244 SER A C 1
ATOM 1912 O O . SER A 1 244 ? -10.081 4.546 21.972 1.00 98.12 244 SER A O 1
ATOM 1914 N N . ARG A 1 245 ? -11.845 3.716 20.860 1.00 97.06 245 ARG A N 1
ATOM 1915 C CA . ARG A 1 245 ? -12.286 4.987 20.292 1.00 97.06 245 ARG A CA 1
ATOM 1916 C C . ARG A 1 245 ? -13.752 4.913 19.919 1.00 97.06 245 ARG A C 1
ATOM 1918 O O . ARG A 1 245 ? -14.280 3.843 19.605 1.00 97.06 245 ARG A O 1
ATOM 1925 N N . THR A 1 246 ? -14.399 6.065 19.911 1.00 97.44 246 THR A N 1
ATOM 1926 C CA . THR A 1 246 ? -15.743 6.206 19.364 1.00 97.44 246 THR A CA 1
ATOM 1927 C C . THR A 1 246 ? -15.691 6.730 17.935 1.00 97.44 246 THR A C 1
ATOM 1929 O O . THR A 1 246 ? -14.723 7.367 17.510 1.00 97.44 246 THR A O 1
ATOM 1932 N N . PHE A 1 247 ? -16.728 6.417 17.170 1.00 96.56 247 PHE A N 1
ATOM 1933 C CA . PHE A 1 247 ? -16.940 6.942 15.826 1.00 96.56 247 PHE A CA 1
ATOM 1934 C C . PHE A 1 247 ? -18.436 7.079 15.561 1.00 96.56 247 PHE A C 1
ATOM 1936 O O . PHE A 1 247 ? -19.248 6.351 16.135 1.00 96.56 247 PHE A O 1
ATOM 1943 N N . GLU A 1 248 ? -18.809 8.032 14.716 1.00 96.69 248 GLU A N 1
ATOM 1944 C CA . GLU A 1 248 ? -20.206 8.336 14.424 1.00 96.69 248 GLU A CA 1
ATOM 1945 C C . GLU A 1 248 ? -20.573 7.902 13.006 1.00 96.69 248 GLU A C 1
ATOM 1947 O O . GLU A 1 248 ? -19.851 8.187 12.052 1.00 96.69 248 GLU A O 1
ATOM 1952 N N . LEU A 1 249 ? -21.717 7.231 12.868 1.00 96.38 249 LEU A N 1
ATOM 1953 C CA . LEU A 1 249 ? -22.274 6.823 11.583 1.00 96.38 249 LEU A CA 1
ATOM 1954 C C . LEU A 1 249 ? -23.537 7.624 11.277 1.00 96.38 249 LEU A C 1
ATOM 1956 O O . LEU A 1 249 ? -24.509 7.571 12.029 1.00 96.38 249 LEU A O 1
ATOM 1960 N N . LYS A 1 250 ? -23.553 8.323 10.138 1.00 94.81 250 LYS A N 1
ATOM 1961 C CA . LYS A 1 250 ? -24.748 9.037 9.646 1.00 94.81 250 LYS A CA 1
ATOM 1962 C C . LYS A 1 250 ? -25.782 8.092 9.029 1.00 94.81 250 LYS A C 1
ATOM 1964 O O . LYS A 1 250 ? -26.976 8.365 9.062 1.00 94.81 250 LYS A O 1
ATOM 1969 N N . SER A 1 251 ? -25.314 6.977 8.487 1.00 93.56 251 SER A N 1
ATOM 1970 C CA . SER A 1 251 ? -26.102 5.884 7.929 1.00 93.56 251 SER A CA 1
ATOM 1971 C C . SER A 1 251 ? -25.362 4.577 8.182 1.00 93.56 251 SER A C 1
ATOM 1973 O O . SER A 1 251 ? -24.151 4.584 8.409 1.00 93.56 251 SER A O 1
ATOM 1975 N N . LEU A 1 252 ? -26.074 3.453 8.145 1.00 91.75 252 LEU A N 1
ATOM 1976 C CA . LEU A 1 252 ? -25.412 2.155 8.213 1.00 91.75 252 LEU A CA 1
ATOM 1977 C C . LEU A 1 252 ? -24.605 1.906 6.928 1.00 91.75 252 LEU A C 1
ATOM 1979 O O . LEU A 1 252 ? -25.088 2.252 5.845 1.00 91.75 252 LEU A O 1
ATOM 1983 N N . PRO A 1 253 ? -23.397 1.328 7.037 1.00 88.69 253 PRO A N 1
ATOM 1984 C CA . PRO A 1 253 ? -22.588 0.993 5.875 1.00 88.69 253 PRO A CA 1
ATOM 1985 C C . PRO A 1 253 ? -23.293 -0.056 5.013 1.00 88.69 253 PRO A C 1
ATOM 1987 O O . PRO A 1 253 ? -23.943 -0.966 5.529 1.00 88.69 253 PRO A O 1
ATOM 1990 N N . GLN A 1 254 ? -23.145 0.066 3.697 1.00 84.12 254 GLN A N 1
ATOM 1991 C CA . GLN A 1 254 ? -23.578 -0.957 2.749 1.00 84.12 254 GLN A CA 1
ATOM 1992 C C . GLN A 1 254 ? -22.424 -1.916 2.433 1.00 84.12 254 GLN A C 1
ATOM 1994 O O . GLN A 1 254 ? -21.256 -1.524 2.452 1.00 84.12 254 GLN A O 1
ATOM 1999 N N . GLY A 1 255 ? -22.763 -3.160 2.097 1.00 85.75 255 GLY A N 1
ATOM 2000 C CA . GLY A 1 255 ? -21.792 -4.190 1.737 1.00 85.75 255 GLY A CA 1
ATOM 2001 C C . GLY A 1 255 ? -21.098 -4.838 2.938 1.00 85.75 255 GLY A C 1
ATOM 2002 O O . GLY A 1 255 ? -21.628 -4.887 4.048 1.00 85.75 255 GLY A O 1
ATOM 2003 N N . GLU A 1 256 ? -19.914 -5.397 2.698 1.00 89.12 256 GLU A N 1
ATOM 2004 C CA . GLU A 1 256 ? -19.181 -6.180 3.692 1.00 89.12 256 GLU A CA 1
ATOM 2005 C C . GLU A 1 256 ? -18.252 -5.300 4.531 1.00 89.12 256 GLU A C 1
ATOM 2007 O O . GLU A 1 256 ? -17.512 -4.473 4.001 1.00 89.12 256 GLU A O 1
ATOM 2012 N N . LEU A 1 257 ? -18.197 -5.543 5.840 1.00 92.50 257 LEU A N 1
ATOM 2013 C CA . LEU A 1 257 ? -17.179 -4.930 6.686 1.00 92.50 257 LEU A CA 1
ATOM 2014 C C . LEU A 1 257 ? -15.841 -5.677 6.603 1.00 92.50 257 LEU A C 1
ATOM 2016 O O . LEU A 1 257 ? -15.767 -6.906 6.448 1.00 92.50 257 LEU A O 1
ATOM 2020 N N . ARG A 1 258 ? -14.762 -4.909 6.736 1.00 93.00 258 ARG A N 1
ATOM 2021 C CA . ARG A 1 258 ? -13.382 -5.384 6.851 1.00 93.00 258 ARG A CA 1
ATOM 2022 C C . ARG A 1 258 ? -12.648 -4.592 7.924 1.00 93.00 258 ARG A C 1
ATOM 2024 O O . ARG A 1 258 ? -12.932 -3.414 8.138 1.00 93.00 258 ARG A O 1
ATOM 2031 N N . LEU A 1 259 ? -11.663 -5.226 8.548 1.00 94.94 259 LEU A N 1
ATOM 2032 C CA . LEU A 1 259 ? -10.674 -4.538 9.376 1.00 94.94 259 LEU A CA 1
ATOM 2033 C C . LEU A 1 259 ? -9.387 -4.384 8.580 1.00 94.94 259 LEU A C 1
ATOM 2035 O O . LEU A 1 259 ? -8.937 -5.349 7.974 1.00 94.94 259 LEU A O 1
ATOM 2039 N N . MET A 1 260 ? -8.795 -3.195 8.584 1.00 93.12 260 MET A N 1
ATOM 2040 C CA . MET A 1 260 ? -7.422 -2.995 8.123 1.00 93.12 260 MET A CA 1
ATOM 2041 C C . MET A 1 260 ? -6.530 -2.921 9.355 1.00 93.12 260 MET A C 1
ATOM 2043 O O . MET A 1 260 ? -6.731 -2.041 10.192 1.00 93.12 260 MET A O 1
ATOM 2047 N N . MET A 1 261 ? -5.579 -3.842 9.489 1.00 94.50 261 MET A N 1
ATOM 2048 C CA . MET A 1 261 ? -4.776 -3.979 10.703 1.00 94.50 261 MET A CA 1
ATOM 2049 C C . MET A 1 261 ? -3.314 -4.241 10.381 1.00 94.50 261 MET A C 1
ATOM 2051 O O . MET A 1 261 ? -3.015 -5.061 9.516 1.00 94.50 261 MET A O 1
ATOM 2055 N N . HIS A 1 262 ? -2.423 -3.594 11.124 1.00 92.06 262 HIS A N 1
ATOM 2056 C CA . HIS A 1 262 ? -1.068 -4.081 11.359 1.00 92.06 262 HIS A CA 1
ATOM 2057 C C . HIS A 1 262 ? -1.014 -4.375 12.852 1.00 92.06 262 HIS A C 1
ATOM 2059 O O . HIS A 1 262 ? -1.082 -3.464 13.677 1.00 92.06 262 HIS A O 1
ATOM 2065 N N . HIS A 1 263 ? -1.032 -5.658 13.170 1.00 93.38 263 HIS A N 1
ATOM 2066 C CA . HIS A 1 263 ? -1.124 -6.163 14.524 1.00 93.38 263 HIS A CA 1
ATOM 2067 C C . HIS A 1 263 ? 0.028 -7.097 14.843 1.00 93.38 263 HIS A C 1
ATOM 2069 O O . HIS A 1 263 ? 0.619 -7.727 13.959 1.00 93.38 263 HIS A O 1
ATOM 2075 N N . ASP A 1 264 ? 0.258 -7.197 16.135 1.00 89.12 264 ASP A N 1
ATOM 2076 C CA . ASP A 1 264 ? 1.217 -8.066 16.756 1.00 89.12 264 ASP A CA 1
ATOM 2077 C C . ASP A 1 264 ? 0.479 -9.161 17.525 1.00 89.12 264 ASP A C 1
ATOM 2079 O O . ASP A 1 264 ? -0.570 -8.903 18.126 1.00 89.12 264 ASP A O 1
ATOM 2083 N N . GLU A 1 265 ? 1.013 -10.374 17.413 1.00 89.06 265 GLU A N 1
ATOM 2084 C CA . GLU A 1 265 ? 0.497 -11.613 17.996 1.00 89.06 265 GLU A CA 1
ATOM 2085 C C . GLU A 1 265 ? -1.043 -11.661 18.198 1.00 89.06 265 GLU A C 1
ATOM 2087 O O . GLU A 1 265 ? -1.835 -11.357 17.303 1.00 89.06 265 GLU A O 1
ATOM 2092 N N . ASP A 1 266 ? -1.515 -12.089 19.368 1.00 93.81 266 ASP A N 1
ATOM 2093 C CA . ASP A 1 266 ? -2.933 -12.342 19.585 1.00 93.81 266 ASP A CA 1
ATOM 2094 C C . ASP A 1 266 ? -3.696 -11.020 19.736 1.00 93.81 266 ASP A C 1
ATOM 2096 O O . ASP A 1 266 ? -3.593 -10.324 20.751 1.00 93.81 266 ASP A O 1
ATOM 2100 N N . THR A 1 267 ? -4.510 -10.699 18.732 1.00 97.19 267 THR A N 1
ATOM 2101 C CA . THR A 1 267 ? -5.331 -9.488 18.702 1.00 97.19 267 THR A CA 1
ATOM 2102 C C . THR A 1 267 ? -6.818 -9.813 18.616 1.00 97.19 267 THR A C 1
ATOM 2104 O O . THR A 1 267 ? -7.263 -10.624 17.802 1.00 97.19 267 THR A O 1
ATOM 2107 N N . GLU A 1 268 ? -7.610 -9.133 19.437 1.00 98.25 268 GLU A N 1
ATOM 2108 C CA . GLU A 1 268 ? -9.067 -9.200 19.448 1.00 98.25 268 GLU A CA 1
ATOM 2109 C C . GLU A 1 268 ? -9.651 -7.815 19.167 1.00 98.25 268 GLU A C 1
ATOM 2111 O O . GLU A 1 268 ? -9.275 -6.824 19.794 1.00 98.25 268 GLU A O 1
ATOM 2116 N N . VAL A 1 269 ? -10.586 -7.741 18.222 1.00 98.50 269 VAL A N 1
ATOM 2117 C CA . VAL A 1 269 ? -11.260 -6.498 17.833 1.00 98.50 269 VAL A CA 1
ATOM 2118 C C . VAL A 1 269 ? -12.755 -6.643 18.051 1.00 98.50 269 VAL A C 1
ATOM 2120 O O . VAL A 1 269 ? -13.349 -7.647 17.661 1.00 98.50 269 VAL A O 1
ATOM 2123 N N . TYR A 1 270 ? -13.369 -5.619 18.634 1.00 98.50 270 TYR A N 1
ATOM 2124 C CA . TYR A 1 270 ? -14.777 -5.580 19.002 1.00 98.50 270 TYR A CA 1
ATOM 2125 C C . TYR A 1 270 ? -15.467 -4.355 18.394 1.00 98.50 270 TYR A C 1
ATOM 2127 O O . TYR A 1 270 ? -14.931 -3.243 18.418 1.00 98.50 270 TYR A O 1
ATOM 2135 N N . LEU A 1 271 ? -16.693 -4.554 17.909 1.00 98.06 271 LEU A N 1
ATOM 2136 C CA . LEU A 1 271 ? -17.598 -3.492 17.469 1.00 98.06 271 LEU A CA 1
ATOM 2137 C C . LEU A 1 271 ? -18.817 -3.480 18.387 1.00 98.06 271 LEU A C 1
ATOM 2139 O O . LEU A 1 271 ? -19.554 -4.462 18.461 1.00 98.06 271 LEU A O 1
ATOM 2143 N N . ASN A 1 272 ? -19.012 -2.381 19.120 1.00 97.69 272 ASN A N 1
ATOM 2144 C CA . ASN A 1 272 ? -20.089 -2.237 20.109 1.00 97.69 272 ASN A CA 1
ATOM 2145 C C . ASN A 1 272 ? -20.195 -3.421 21.094 1.00 97.69 272 ASN A C 1
ATOM 2147 O O . ASN A 1 272 ? -21.283 -3.797 21.528 1.00 97.69 272 ASN A O 1
ATOM 2151 N N . GLY A 1 273 ? -19.049 -3.990 21.463 1.00 97.44 273 GLY A N 1
ATOM 2152 C CA . GLY A 1 273 ? -18.922 -5.113 22.386 1.00 97.44 273 GLY A CA 1
ATOM 2153 C C . GLY A 1 273 ? -19.191 -6.499 21.802 1.00 97.44 273 GLY A C 1
ATOM 2154 O O . GLY A 1 273 ? -19.146 -7.480 22.537 1.00 97.44 273 GLY A O 1
ATOM 2155 N N . VAL A 1 274 ? -19.431 -6.605 20.494 1.00 97.75 274 VAL A N 1
ATOM 2156 C CA . VAL A 1 274 ? -19.472 -7.887 19.781 1.00 97.75 274 VAL A CA 1
ATOM 2157 C C . VAL A 1 274 ? -18.098 -8.155 19.177 1.00 97.75 274 VAL A C 1
ATOM 2159 O O . VAL A 1 274 ? -17.542 -7.286 18.504 1.00 97.75 274 VAL A O 1
ATOM 2162 N N . LEU A 1 275 ? -17.548 -9.348 19.417 1.00 97.81 275 LEU A N 1
ATOM 2163 C CA . LEU A 1 275 ? -16.264 -9.764 18.851 1.00 97.81 275 LEU A CA 1
ATOM 2164 C C . LEU A 1 275 ? -16.364 -9.785 17.320 1.00 97.81 275 LEU A C 1
ATOM 2166 O O . LEU A 1 275 ? -17.146 -10.541 16.751 1.00 97.81 275 LEU A O 1
ATOM 2170 N N . ALA A 1 276 ? -15.576 -8.938 16.668 1.00 97.19 276 ALA A N 1
ATOM 2171 C CA . ALA A 1 276 ? -15.515 -8.812 15.219 1.00 97.19 276 ALA A CA 1
ATOM 2172 C C . ALA A 1 276 ? -14.433 -9.704 14.613 1.00 97.19 276 ALA A C 1
ATOM 2174 O O . ALA A 1 276 ? -14.628 -10.263 13.538 1.00 97.19 276 ALA A O 1
ATOM 2175 N N . LEU A 1 277 ? -13.292 -9.841 15.287 1.00 96.94 277 LEU A N 1
ATOM 2176 C CA . LEU A 1 277 ? -12.182 -10.668 14.828 1.00 96.94 277 LEU A CA 1
ATOM 2177 C C . LEU A 1 277 ? -11.328 -11.110 16.012 1.00 96.94 277 LEU A C 1
ATOM 2179 O O . LEU A 1 277 ? -11.038 -10.313 16.903 1.00 96.94 277 LEU A O 1
ATOM 2183 N N . LYS A 1 278 ? -10.866 -12.359 15.954 1.00 97.06 278 LYS A N 1
ATOM 2184 C CA . LYS A 1 278 ? -9.731 -12.856 16.726 1.00 97.06 278 LYS A CA 1
ATOM 2185 C C . LYS A 1 278 ? -8.635 -13.273 15.750 1.00 97.06 278 LYS A C 1
ATOM 2187 O O . LYS A 1 278 ? -8.818 -14.229 14.999 1.00 97.06 278 LYS A O 1
ATOM 2192 N N . ALA A 1 279 ? -7.536 -12.532 15.739 1.00 94.19 279 ALA A N 1
ATOM 2193 C CA . ALA A 1 279 ? -6.402 -12.741 14.853 1.00 94.19 279 ALA A CA 1
ATOM 2194 C C . ALA A 1 279 ? -5.213 -13.261 15.675 1.00 94.19 279 ALA A C 1
ATOM 2196 O O . ALA A 1 279 ? -4.690 -12.508 16.493 1.00 94.19 279 ALA A O 1
ATOM 2197 N N . PRO A 1 280 ? -4.819 -14.539 15.523 1.00 92.31 280 PRO A N 1
ATOM 2198 C CA . PRO A 1 280 ? -3.608 -15.058 16.148 1.00 92.31 280 PRO A CA 1
ATOM 2199 C C . PRO A 1 280 ? -2.361 -14.688 15.332 1.00 92.31 280 PRO A C 1
ATOM 2201 O O . PRO A 1 280 ? -2.440 -14.523 14.111 1.00 92.31 280 PRO A O 1
ATOM 2204 N N . GLY A 1 281 ? -1.198 -14.674 15.987 1.00 89.06 281 GLY A N 1
ATOM 2205 C CA . GLY A 1 281 ? 0.088 -14.390 15.333 1.00 89.06 281 GLY A CA 1
ATOM 2206 C C . GLY A 1 281 ? 0.210 -12.940 14.852 1.00 89.06 281 GLY A C 1
ATOM 2207 O O . GLY A 1 281 ? -0.666 -12.131 15.082 1.00 89.06 281 GLY A O 1
ATOM 2208 N N . TRP A 1 282 ? 1.307 -12.570 14.204 1.00 86.56 282 TRP A N 1
ATOM 2209 C CA . TRP A 1 282 ? 1.572 -11.169 13.859 1.00 86.56 282 TRP A CA 1
ATOM 2210 C C . TRP A 1 282 ? 1.483 -10.918 12.354 1.00 86.56 282 TRP A C 1
ATOM 2212 O O . TRP A 1 282 ? 1.534 -11.825 11.520 1.00 86.56 282 TRP A O 1
ATOM 2222 N N . SER A 1 283 ? 1.410 -9.641 12.006 1.00 84.25 283 SER A N 1
ATOM 2223 C CA . SER A 1 283 ? 1.564 -9.132 10.646 1.00 84.25 283 SER A CA 1
ATOM 2224 C C . SER A 1 283 ? 2.790 -8.223 10.591 1.00 84.25 283 SER A C 1
ATOM 2226 O O . SER A 1 283 ? 3.148 -7.599 11.579 1.00 84.25 283 SER A O 1
ATOM 2228 N N . THR A 1 284 ? 3.460 -8.162 9.442 1.00 77.38 284 THR A N 1
ATOM 2229 C CA . THR A 1 284 ? 4.628 -7.283 9.225 1.00 77.38 284 THR A CA 1
ATOM 2230 C C . THR A 1 284 ? 4.272 -6.015 8.442 1.00 77.38 284 THR A C 1
ATOM 2232 O O . THR A 1 284 ? 5.137 -5.211 8.101 1.00 77.38 284 THR A O 1
ATOM 2235 N N . ASN A 1 285 ? 3.004 -5.888 8.055 1.00 76.94 285 ASN A N 1
ATOM 2236 C CA . ASN A 1 285 ? 2.423 -4.797 7.290 1.00 76.94 285 ASN A CA 1
ATOM 2237 C C . ASN A 1 285 ? 0.909 -4.748 7.533 1.00 76.94 285 ASN A C 1
ATOM 2239 O O . ASN A 1 285 ? 0.326 -5.693 8.064 1.00 76.94 285 ASN A O 1
ATOM 2243 N N . TYR A 1 286 ? 0.269 -3.653 7.119 1.00 85.56 286 TYR A N 1
ATOM 2244 C CA . TYR A 1 286 ? -1.189 -3.557 7.145 1.00 85.56 286 TYR A CA 1
ATOM 2245 C C . TYR A 1 286 ? -1.807 -4.594 6.207 1.00 85.56 286 TYR A C 1
ATOM 2247 O O . TYR A 1 286 ? -1.350 -4.762 5.079 1.00 85.56 286 TYR A O 1
ATOM 2255 N N . ARG A 1 287 ? -2.846 -5.283 6.679 1.00 83.94 287 ARG A N 1
ATOM 2256 C CA . ARG A 1 287 ? -3.607 -6.286 5.929 1.00 83.94 287 ARG A CA 1
ATOM 2257 C C . ARG A 1 287 ? -5.096 -6.120 6.186 1.00 83.94 287 ARG A C 1
ATOM 2259 O O . ARG A 1 287 ? -5.504 -5.637 7.242 1.00 83.94 287 ARG A O 1
ATOM 2266 N N . THR A 1 288 ? -5.914 -6.557 5.232 1.00 86.81 288 THR A N 1
ATOM 2267 C CA . THR A 1 288 ? -7.370 -6.587 5.393 1.00 86.81 288 THR A CA 1
ATOM 2268 C C . THR A 1 288 ? -7.847 -7.932 5.921 1.00 86.81 288 THR A C 1
ATOM 2270 O O . THR A 1 288 ? -7.538 -8.971 5.342 1.00 86.81 288 THR A O 1
ATOM 2273 N N . PHE A 1 289 ? -8.686 -7.908 6.950 1.00 90.62 289 PHE A N 1
ATOM 2274 C CA . PHE A 1 289 ? -9.274 -9.080 7.584 1.00 90.62 289 PHE A CA 1
ATOM 2275 C C . PHE A 1 289 ? -10.795 -9.053 7.456 1.00 90.62 289 PHE A C 1
ATOM 2277 O O . PHE A 1 289 ? -11.431 -7.994 7.524 1.00 90.62 289 PHE A O 1
ATOM 2284 N N . ARG A 1 290 ? -11.394 -10.232 7.269 1.00 90.75 290 ARG A N 1
ATOM 2285 C CA . ARG A 1 290 ? -12.851 -10.395 7.332 1.00 90.75 290 ARG A CA 1
ATOM 2286 C C . ARG A 1 290 ? -13.304 -10.310 8.783 1.00 90.75 290 ARG A C 1
ATOM 2288 O O . ARG A 1 290 ? -12.635 -10.855 9.652 1.00 90.75 290 ARG A O 1
ATOM 2295 N N . VAL A 1 291 ? -14.436 -9.657 9.019 1.00 91.69 291 VAL A N 1
ATOM 2296 C CA . VAL A 1 291 ? -15.076 -9.647 10.338 1.00 91.69 291 VAL A CA 1
ATOM 2297 C C . VAL A 1 291 ? -16.191 -10.677 10.408 1.00 91.69 291 VAL A C 1
ATOM 2299 O O . VAL A 1 291 ? -16.771 -11.046 9.385 1.00 91.69 291 VAL A O 1
ATOM 2302 N N . ASP A 1 292 ? -16.517 -11.097 11.624 1.00 90.38 292 ASP A N 1
ATOM 2303 C CA . ASP A 1 292 ? -17.724 -11.857 11.907 1.00 90.38 292 ASP A CA 1
ATOM 2304 C C . ASP A 1 292 ? -18.969 -11.030 11.509 1.00 90.38 292 ASP A C 1
ATOM 2306 O O . ASP A 1 292 ? -19.120 -9.893 11.979 1.00 90.38 292 ASP A O 1
ATOM 2310 N N . PRO A 1 293 ? -19.877 -11.557 10.665 1.00 85.50 293 PRO A N 1
ATOM 2311 C CA . PRO A 1 293 ? -21.081 -10.840 10.241 1.00 85.50 293 PRO A CA 1
ATOM 2312 C C . PRO A 1 293 ? -21.983 -10.363 11.393 1.00 85.50 293 PRO A C 1
ATOM 2314 O O . PRO A 1 293 ? -22.666 -9.342 11.257 1.00 85.50 293 PRO A O 1
ATOM 2317 N N . ALA A 1 294 ? -21.979 -11.047 12.543 1.00 85.62 294 ALA A N 1
ATOM 2318 C CA . ALA A 1 294 ? -22.745 -10.634 13.717 1.00 85.62 294 ALA A CA 1
ATOM 2319 C C . ALA A 1 294 ? -22.246 -9.295 14.281 1.00 85.62 294 ALA A C 1
ATOM 2321 O O . ALA A 1 294 ? -23.049 -8.478 14.734 1.00 85.62 294 ALA A O 1
ATOM 2322 N N . SER A 1 295 ? -20.940 -9.024 14.192 1.00 85.88 295 SER A N 1
ATOM 2323 C CA . SER A 1 295 ? -20.364 -7.750 14.637 1.00 85.88 295 SER A CA 1
ATOM 2324 C C . SER A 1 295 ? -20.775 -6.571 13.752 1.00 85.88 295 SER A C 1
ATOM 2326 O O . SER A 1 295 ? -20.977 -5.466 14.253 1.00 85.88 295 SER A O 1
ATOM 2328 N N . ALA A 1 296 ? -20.994 -6.803 12.452 1.00 84.88 296 ALA A N 1
ATOM 2329 C CA . ALA A 1 296 ? -21.495 -5.775 11.541 1.00 84.88 296 ALA A CA 1
ATOM 2330 C C . ALA A 1 296 ? -22.917 -5.334 11.913 1.00 84.88 296 ALA A C 1
ATOM 2332 O O . ALA A 1 296 ? -23.230 -4.145 11.884 1.00 84.88 296 ALA A O 1
ATOM 2333 N N . SER A 1 297 ? -23.746 -6.285 12.353 1.00 89.06 297 SER A N 1
ATOM 2334 C CA . SER A 1 297 ? -25.112 -6.021 12.827 1.00 89.06 297 SER A CA 1
ATOM 2335 C C . SER A 1 297 ? -25.154 -5.272 14.164 1.00 89.06 297 SER A C 1
ATOM 2337 O O . SER A 1 297 ? -26.205 -4.763 14.547 1.00 89.06 297 SER A O 1
ATOM 2339 N N . ALA A 1 298 ? -24.028 -5.191 14.882 1.00 93.56 298 ALA A N 1
ATOM 2340 C CA . ALA A 1 298 ? -23.931 -4.427 16.120 1.00 93.56 298 ALA A CA 1
ATOM 2341 C C . ALA A 1 298 ? -23.816 -2.915 15.871 1.00 93.56 298 ALA A C 1
ATOM 2343 O O . ALA A 1 298 ? -24.051 -2.136 16.798 1.00 93.56 298 ALA A O 1
ATOM 2344 N N . LEU A 1 299 ? -23.448 -2.483 14.657 1.00 95.44 299 LEU A N 1
ATOM 2345 C CA . LEU A 1 299 ? -23.359 -1.067 14.303 1.00 95.44 299 LEU A CA 1
ATOM 2346 C C . LEU A 1 299 ? -24.740 -0.406 14.279 1.00 95.44 299 LEU A C 1
ATOM 2348 O O . LEU A 1 299 ? -25.738 -0.996 13.870 1.00 95.44 299 LEU A O 1
ATOM 2352 N N . LYS A 1 300 ? -24.783 0.862 14.684 1.00 96.12 300 LYS A N 1
ATOM 2353 C CA . LYS A 1 300 ? -25.993 1.690 14.691 1.00 96.12 300 LYS A CA 1
ATOM 2354 C C . LYS A 1 300 ? -25.718 3.068 14.104 1.00 96.12 300 LYS A C 1
ATOM 2356 O O . LYS A 1 300 ? -24.588 3.548 14.138 1.00 96.12 300 LYS A O 1
ATOM 2361 N N . VAL A 1 301 ? -26.763 3.729 13.616 1.00 97.06 301 VAL A N 1
ATOM 2362 C CA . VAL A 1 301 ? -26.699 5.168 13.325 1.00 97.06 301 VAL A CA 1
ATOM 2363 C C . VAL A 1 301 ? -26.431 5.924 14.633 1.00 97.06 301 VAL A C 1
ATOM 2365 O O . VAL A 1 301 ? -27.000 5.593 15.676 1.00 97.06 301 VAL A O 1
ATOM 2368 N N . GLY A 1 302 ? -25.547 6.918 14.578 1.00 97.19 302 GLY A N 1
ATOM 2369 C CA . GLY A 1 302 ? -25.026 7.641 15.735 1.00 97.19 302 GLY A CA 1
ATOM 2370 C C . GLY A 1 302 ? -23.697 7.074 16.238 1.00 97.19 302 GLY A C 1
ATOM 2371 O O . GLY A 1 302 ? -22.881 6.579 15.460 1.00 97.19 302 GLY A O 1
ATOM 2372 N N . VAL A 1 303 ? -23.454 7.188 17.545 1.00 97.25 303 VAL A N 1
ATOM 2373 C CA . VAL A 1 303 ? -22.160 6.856 18.162 1.00 97.25 303 VAL A CA 1
ATOM 2374 C C . VAL A 1 303 ? -21.986 5.347 18.340 1.00 97.25 303 VAL A C 1
ATOM 2376 O O . VAL A 1 303 ? -22.822 4.668 18.944 1.00 97.25 303 VAL A O 1
ATOM 2379 N N . ASN A 1 304 ? -20.851 4.846 17.863 1.00 97.94 304 ASN A N 1
ATOM 2380 C CA . ASN A 1 304 ? -20.377 3.473 17.976 1.00 97.94 304 ASN A CA 1
ATOM 2381 C C . ASN A 1 304 ? -19.017 3.447 18.684 1.00 97.94 304 ASN A C 1
ATOM 2383 O O . ASN A 1 304 ? -18.324 4.464 18.756 1.00 97.94 304 ASN A O 1
ATOM 2387 N N . ARG A 1 305 ? -18.626 2.276 19.189 1.00 97.88 305 ARG A N 1
ATOM 2388 C CA . ARG A 1 305 ? -17.347 2.022 19.856 1.00 97.88 305 ARG A CA 1
ATOM 2389 C C . ARG A 1 305 ? -16.569 0.947 19.106 1.00 97.88 305 ARG A C 1
ATOM 2391 O O . ARG A 1 305 ? -17.097 -0.134 18.845 1.00 97.88 305 ARG A O 1
ATOM 2398 N N . LEU A 1 306 ? -15.314 1.259 18.805 1.00 98.50 306 LEU A N 1
ATOM 2399 C CA . LEU A 1 306 ? -14.294 0.316 18.366 1.00 98.50 306 LEU A CA 1
ATOM 2400 C C . LEU A 1 306 ? -13.366 0.051 19.550 1.00 98.50 306 LEU A C 1
ATOM 2402 O O . LEU A 1 306 ? -12.833 0.991 20.142 1.00 98.50 306 LEU A O 1
ATOM 2406 N N . ALA A 1 307 ? -13.192 -1.220 19.885 1.00 98.56 307 ALA A N 1
ATOM 2407 C CA . ALA A 1 307 ? -12.379 -1.671 21.003 1.00 98.56 307 ALA A CA 1
ATOM 2408 C C . ALA A 1 307 ? -11.392 -2.740 20.522 1.00 98.56 307 ALA A C 1
ATOM 2410 O O . ALA A 1 307 ? -11.757 -3.604 19.726 1.00 98.56 307 ALA A O 1
ATOM 2411 N N . VAL A 1 308 ? -10.142 -2.661 20.971 1.00 98.62 308 VAL A N 1
ATOM 2412 C CA . VAL A 1 308 ? -9.064 -3.561 20.541 1.00 98.62 308 VAL A CA 1
ATOM 2413 C C . VAL A 1 308 ? -8.267 -4.006 21.755 1.00 98.62 308 VAL A C 1
ATOM 2415 O O . VAL A 1 308 ? -7.896 -3.185 22.589 1.00 98.62 308 VAL A O 1
ATOM 2418 N N . HIS A 1 309 ? -7.985 -5.298 21.843 1.00 98.50 309 HIS A N 1
ATOM 2419 C CA . HIS A 1 309 ? -7.002 -5.856 22.761 1.00 98.50 309 HIS A CA 1
ATOM 2420 C C . HIS A 1 309 ? -5.898 -6.498 21.936 1.00 98.50 309 HIS A C 1
ATOM 2422 O O . HIS A 1 309 ? -6.186 -7.295 21.049 1.00 98.50 309 HIS A O 1
ATOM 2428 N N . CYS A 1 310 ? -4.651 -6.149 22.222 1.00 97.69 310 CYS A N 1
ATOM 2429 C CA . CYS A 1 310 ? -3.487 -6.808 21.646 1.00 97.69 310 CYS A CA 1
ATOM 2430 C C . CYS A 1 310 ? -2.635 -7.360 22.786 1.00 97.69 310 CYS A C 1
ATOM 2432 O O . CYS A 1 310 ? -2.396 -6.688 23.800 1.00 97.69 310 CYS A O 1
ATOM 2434 N N . LYS A 1 311 ? -2.229 -8.617 22.637 1.00 95.81 311 LYS A N 1
ATOM 2435 C CA . LYS A 1 311 ? -1.315 -9.313 23.529 1.00 95.81 311 LYS A CA 1
ATOM 2436 C C . LYS A 1 311 ? -0.011 -9.562 22.787 1.00 95.81 311 LYS A C 1
ATOM 2438 O O . LYS A 1 311 ? -0.037 -10.204 21.753 1.00 95.81 311 LYS A O 1
ATOM 2443 N N . GLN A 1 312 ? 1.080 -9.131 23.402 1.00 89.06 312 GLN A N 1
ATOM 2444 C CA . GLN A 1 312 ? 2.458 -9.356 22.995 1.00 89.06 312 GLN A CA 1
ATOM 2445 C C . GLN A 1 312 ? 3.140 -10.327 23.982 1.00 89.06 312 GLN A C 1
ATOM 2447 O O . GLN A 1 312 ? 2.999 -10.207 25.206 1.00 89.06 312 GLN A O 1
ATOM 2452 N N . VAL A 1 313 ? 3.881 -11.295 23.457 1.00 88.62 313 VAL A N 1
ATOM 2453 C CA . VAL A 1 313 ? 4.666 -12.324 24.138 1.00 88.62 313 VAL A CA 1
ATOM 2454 C C . VAL A 1 313 ? 6.152 -12.149 23.821 1.00 88.62 313 VAL A C 1
ATOM 2456 O O . VAL A 1 313 ? 6.946 -12.162 24.767 1.00 88.62 313 VAL A O 1
ATOM 2459 N N . ALA A 1 314 ? 6.555 -11.980 22.556 1.00 83.00 314 ALA A N 1
ATOM 2460 C CA . ALA A 1 314 ? 7.948 -11.733 22.179 1.00 83.00 314 ALA A CA 1
ATOM 2461 C C . ALA A 1 314 ? 8.132 -11.010 20.826 1.00 83.00 314 ALA A C 1
ATOM 2463 O O . ALA A 1 314 ? 7.368 -11.170 19.885 1.00 83.00 314 ALA A O 1
ATOM 2464 N N . GLY A 1 315 ? 9.266 -10.318 20.673 1.00 81.94 315 GLY A N 1
ATOM 2465 C CA . GLY A 1 315 ? 9.676 -9.714 19.401 1.00 81.94 315 GLY A CA 1
ATOM 2466 C C . GLY A 1 315 ? 9.338 -8.228 19.299 1.00 81.94 315 GLY A C 1
ATOM 2467 O O . GLY A 1 315 ? 9.388 -7.511 20.296 1.00 81.94 315 GLY A O 1
ATOM 2468 N N . GLY A 1 316 ? 9.094 -7.755 18.074 1.00 80.12 316 GLY A N 1
ATOM 2469 C CA . GLY A 1 316 ? 8.635 -6.384 17.834 1.00 80.12 316 GLY A CA 1
ATOM 2470 C C . GLY A 1 316 ? 7.146 -6.264 18.136 1.00 80.12 316 GLY A C 1
ATOM 2471 O O . GLY A 1 316 ? 6.422 -7.228 17.948 1.00 80.12 316 GLY A O 1
ATOM 2472 N N . GLN A 1 317 ? 6.692 -5.091 18.571 1.00 90.12 317 GLN A N 1
ATOM 2473 C CA . GLN A 1 317 ? 5.303 -4.865 18.976 1.00 90.12 317 GLN A CA 1
ATOM 2474 C C . GLN A 1 317 ? 4.695 -3.708 18.201 1.00 90.12 317 GLN A C 1
ATOM 2476 O O . GLN A 1 317 ? 5.262 -2.611 18.158 1.00 90.12 317 GLN A O 1
ATOM 2481 N N . TYR A 1 318 ? 3.538 -3.945 17.587 1.00 94.75 318 TYR A N 1
ATOM 2482 C CA . TYR A 1 318 ? 2.786 -2.913 16.892 1.00 94.75 318 TYR A CA 1
ATOM 2483 C C . TYR A 1 318 ? 1.299 -3.245 16.811 1.00 94.75 318 TYR A C 1
ATOM 2485 O O . TYR A 1 318 ? 0.919 -4.363 16.482 1.00 94.75 318 TYR A O 1
ATOM 2493 N N . ILE A 1 319 ? 0.450 -2.253 17.059 1.00 97.31 319 ILE A N 1
ATOM 2494 C CA . ILE A 1 319 ? -0.984 -2.353 16.827 1.00 97.31 319 ILE A CA 1
ATOM 2495 C C . ILE A 1 319 ? -1.542 -1.041 16.276 1.00 97.31 319 ILE A C 1
ATOM 2497 O O . ILE A 1 319 ? -1.380 0.048 16.842 1.00 97.31 319 ILE A O 1
ATOM 2501 N N . ASP A 1 320 ? -2.248 -1.165 15.160 1.00 97.62 320 ASP A N 1
ATOM 2502 C CA . ASP A 1 320 ? -3.132 -0.140 14.627 1.00 97.62 320 ASP A CA 1
ATOM 2503 C C . ASP A 1 320 ? -4.262 -0.795 13.830 1.00 97.62 320 ASP A C 1
ATOM 2505 O O . ASP A 1 320 ? -4.055 -1.787 13.125 1.00 97.62 320 ASP A O 1
ATOM 2509 N N . VAL A 1 321 ? -5.470 -0.250 13.967 1.00 97.69 321 VAL A N 1
ATOM 2510 C CA . VAL A 1 321 ? -6.703 -0.851 13.446 1.00 97.69 321 VAL A CA 1
ATOM 2511 C C . VAL A 1 321 ? -7.585 0.226 12.830 1.00 97.69 321 VAL A C 1
ATOM 2513 O O . VAL A 1 321 ? -7.786 1.292 13.409 1.00 97.69 321 VAL A O 1
ATOM 2516 N N . GLY A 1 322 ? -8.160 -0.075 11.673 1.00 96.81 322 GLY A N 1
ATOM 2517 C CA . GLY A 1 322 ? -9.223 0.702 11.050 1.00 96.81 322 GLY A CA 1
ATOM 2518 C C . GLY A 1 322 ? -10.358 -0.193 10.558 1.00 96.81 322 GLY A C 1
ATOM 2519 O O . GLY A 1 322 ? -10.198 -1.407 10.424 1.00 96.81 322 GLY A O 1
ATOM 2520 N N . VAL A 1 323 ? -11.508 0.416 10.281 1.00 95.75 323 VAL A N 1
ATOM 2521 C CA . VAL A 1 323 ? -12.735 -0.245 9.822 1.00 95.75 323 VAL A CA 1
ATOM 2522 C C . VAL A 1 323 ? -13.111 0.293 8.447 1.00 95.75 323 VAL A C 1
ATOM 2524 O O . VAL A 1 323 ? -13.251 1.505 8.252 1.00 95.75 323 VAL A O 1
ATOM 2527 N N . LEU A 1 324 ? -13.308 -0.631 7.513 1.00 92.31 324 LEU A N 1
ATOM 2528 C CA . LEU A 1 324 ? -13.698 -0.381 6.133 1.00 92.31 324 LEU A CA 1
ATOM 2529 C C . LEU A 1 324 ? -15.073 -0.993 5.863 1.00 92.31 324 LEU A C 1
ATOM 2531 O O . LEU A 1 324 ? -15.335 -2.126 6.270 1.00 92.31 324 LEU A O 1
ATOM 2535 N N . ALA A 1 325 ? -15.908 -0.279 5.117 1.00 91.19 325 ALA A N 1
ATOM 2536 C CA . ALA A 1 325 ? -17.025 -0.862 4.388 1.00 91.19 325 ALA A CA 1
ATOM 2537 C C . ALA A 1 325 ? -16.596 -1.110 2.940 1.00 91.19 325 ALA A C 1
ATOM 2539 O O . ALA A 1 325 ? -15.978 -0.251 2.315 1.00 91.19 325 ALA A O 1
ATOM 2540 N N . VAL A 1 326 ? -16.897 -2.287 2.409 1.00 87.12 326 VAL A N 1
ATOM 2541 C CA . VAL A 1 326 ? -16.595 -2.682 1.034 1.00 87.12 326 VAL A CA 1
ATOM 2542 C C . VAL A 1 326 ? -17.918 -2.869 0.314 1.00 87.12 326 VAL A C 1
ATOM 2544 O O . VAL A 1 326 ? -18.657 -3.808 0.610 1.00 87.12 326 VAL A O 1
ATOM 2547 N N . ALA A 1 327 ? -18.213 -1.969 -0.621 1.00 82.69 327 ALA A N 1
ATOM 2548 C CA . ALA A 1 327 ? -19.450 -1.994 -1.385 1.00 82.69 327 ALA A CA 1
ATOM 2549 C C . ALA A 1 327 ? -19.591 -3.300 -2.182 1.00 82.69 327 ALA A C 1
ATOM 2551 O O . ALA A 1 327 ? -18.600 -3.916 -2.590 1.00 82.69 327 ALA A O 1
ATOM 2552 N N . GLU A 1 328 ? -20.835 -3.692 -2.454 1.00 70.19 328 GLU A N 1
ATOM 2553 C CA . GLU A 1 328 ? -21.118 -4.675 -3.501 1.00 70.19 328 GLU A CA 1
ATOM 2554 C C . GLU A 1 328 ? -20.644 -4.130 -4.864 1.00 70.19 328 GLU A C 1
ATOM 2556 O O . GLU A 1 328 ? -20.458 -2.921 -5.022 1.00 70.19 328 GLU A O 1
ATOM 2561 N N . GLU A 1 329 ? -20.329 -5.022 -5.809 1.00 65.94 329 GLU A N 1
ATOM 2562 C CA . GLU A 1 329 ? -19.608 -4.700 -7.051 1.00 65.94 329 GLU A CA 1
ATOM 2563 C C . GLU A 1 329 ? -20.097 -3.411 -7.729 1.00 65.94 329 GLU A C 1
ATOM 2565 O O . GLU A 1 329 ? -21.278 -3.253 -8.034 1.00 65.94 329 GLU A O 1
ATOM 2570 N N . VAL A 1 330 ? -19.166 -2.495 -8.019 1.00 53.84 330 VAL A N 1
ATOM 2571 C CA . VAL A 1 330 ? -19.462 -1.360 -8.892 1.00 53.84 330 VAL A CA 1
ATOM 2572 C C . VAL A 1 330 ? -19.325 -1.866 -10.321 1.00 53.84 330 VAL A C 1
ATOM 2574 O O . VAL A 1 330 ? -18.221 -2.182 -10.773 1.00 53.84 330 VAL A O 1
ATOM 2577 N N . VAL A 1 331 ? -20.453 -1.988 -11.021 1.00 43.44 331 VAL A N 1
ATOM 2578 C CA . VAL A 1 331 ? -20.461 -2.221 -12.469 1.00 43.44 331 VAL A CA 1
ATOM 2579 C C . VAL A 1 331 ? -19.691 -1.067 -13.117 1.00 43.44 331 VAL A C 1
ATOM 2581 O O . VAL A 1 331 ? -19.988 0.095 -12.838 1.00 43.44 331 VAL A O 1
ATOM 2584 N N . ARG A 1 332 ? -18.650 -1.409 -13.887 1.00 45.00 332 ARG A N 1
ATOM 2585 C CA . ARG A 1 332 ? -17.773 -0.449 -14.574 1.00 45.00 332 ARG A CA 1
ATOM 2586 C C . ARG A 1 332 ? -18.530 0.439 -15.547 1.00 45.00 332 ARG A C 1
ATOM 2588 O O . ARG A 1 332 ? -19.432 -0.093 -16.233 1.00 45.00 332 ARG A O 1
#

Radius of gyration: 22.42 Å; Cα contacts (8 Å, |Δi|>4): 795; chains: 1; bounding box: 54×44×67 Å

Mean predicted aligned error: 6.69 Å

Secondary structure (DSSP, 8-state):
-HHHHHHHTT-TT--EE---BTTBT--SHHHHHHHHHHH-TTSEE-S-BTS---S-SSEEEEEESS----PPP-SSSEEEEEEEE-EE---TTSSSSSS--B-SEE-SSHHHHHHHHHHHHHHHHHHHHTT-EEEEEEE-SB-BTTB--SSB-TTS--BSS-HHHHHHHHHHHTSPPPPEEEEE--TTTS--EEEEESSPPPTTTTSTT---TTSEEEES-EE-TTSTT---SEE--SSEEEEEEEEEESSPPPSEEEEEEE--SEEEEEETTEEEEEE-S--SS-EEEEPPHHHHTT--SEEEEEEEEEE--SS--EEEEEEEEE-S----

Solvent-accessible surface area (backbone atoms only — not comparable to full-atom values): 17762 Å² total; per-residue (Å²): 110,69,68,60,50,72,77,43,73,85,43,83,88,63,60,63,46,66,85,22,49,67,60,56,90,62,65,64,52,66,62,53,37,52,50,46,42,69,76,45,71,89,42,47,36,32,44,22,34,40,54,67,62,64,106,48,60,37,37,46,29,32,50,35,78,46,50,69,67,63,46,74,45,56,100,72,23,44,6,24,20,60,30,23,37,26,54,10,52,85,49,90,98,35,53,72,54,98,64,90,61,42,45,77,43,79,41,95,47,52,67,64,41,40,50,56,54,35,51,40,41,60,62,43,32,40,25,42,47,38,68,33,34,71,47,74,36,72,40,37,77,44,23,54,66,48,43,28,19,19,41,17,32,51,76,68,81,44,70,50,47,57,67,69,59,51,52,54,30,54,56,58,58,74,47,74,37,28,40,56,45,74,73,37,68,43,24,79,88,49,76,34,78,30,36,34,40,70,62,90,74,66,89,60,66,37,28,71,85,47,85,59,86,88,42,48,74,44,39,33,17,34,12,38,85,85,23,68,77,64,57,61,62,28,82,53,90,64,53,39,41,40,40,36,39,74,47,73,30,93,57,76,79,58,63,48,61,32,36,40,34,29,35,26,31,45,28,39,35,22,30,46,48,32,72,22,41,78,43,74,53,64,53,69,42,75,45,79,41,78,45,42,69,71,17,62,70,52,63,53,68,38,82,40,23,45,20,36,40,36,35,51,89,80,85,65,42,38,43,34,62,19,35,32,29,32,37,65,72,45,83,127

pLDDT: mean 92.98, std 7.06, range [43.44, 98.69]

Foldseek 3Di:
DVVVCVVDVVDPVDAEDEPEEPCVVDDPLQVVQVVVCVVRVRHWYDSYAAQPDDPDTAEDHHEDEQDDDWDAADPRHAIEDREHRFEAEDDAPQALDRDQADTLHYDPALVRSLVVLLQRLVVCQQVCQVSNHPYYDYPDCEDDHRSGRHCATPVRPDGSHDPVSNVVSVVSNPPFRWHKDFQFDKCLVPWDKKFKDLDDDDPPCLA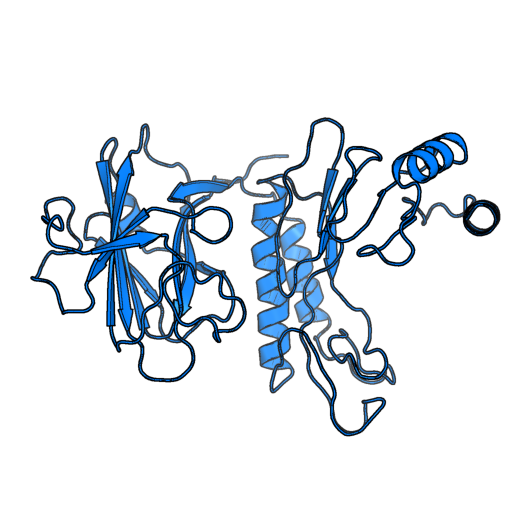PPDDSVVTDIWTAWEWDPPQAQTDHGHYDDHQKMKIKDKTADQDQFAAFKKKWKQFAAWKWKAKNNHTFDTDGHGDSHTGIDGTDVVRSVNDDHTMIMIMMMHGHDDDTGTIIMTMMHIHDGDDD